Protein AF-A0A7J6EFS4-F1 (afdb_monomer)

Nearest PDB structures (foldseek):
  4h8k-assembly1_B  TM=8.419E-01  e=3.477E-04  uncultured organism
  4e19-assembly2_B  TM=9.244E-01  e=1.708E-03  Halobacterium salinarum NRC-1
  3u3g-assembly3_C  TM=8.129E-01  e=5.572E-04  uncultured organism
  5ux0-assembly2_D  TM=4.340E-01  e=2.154E-02  Marinitoga piezophila
  7t34-assembly1_A  TM=4.343E-01  e=5.216E-02  Arabidopsis thaliana

Secondary structure (DSSP, 8-state):
------------TT-HHHHHHTTS---S-S------PPPTTS---HHHHHHHHHTS-S--SSS-TTSPPPHHIIIIISHHHHHHHHHTT-TT-S-TT--SHHHHHHHHHHHS-HHHHHHHHHHHHHHHHHHHHHHHH-----HHHHHHHHHHHHHHHHS------------------PPPTT-EEEEEEEEEPTTSSEEEEEEEEE-TT--EEEEEEEEEET---HHHHHHHHHHHHHHHHHHTT--SEEEEE--

InterPro domains:
  IPR002156 Ribonuclease H domain [PF13456] (196-251)
  IPR052929 RNase H-like EbsB-related [PTHR47074] (123-254)

Foldseek 3Di:
DDDDDPPPDPPDPPDPVNVVVVPPPPPPPDDDDDDQDADPVRDRDPVSVLVRLLVPDPLCPQPPNPDDDDLCCQQDVGPVNQVLCVLLVHHPQDDPPDDDPVVSLVVCVVVDDPLVSQLVVQVSVLSNVQSCCCSPVVDDDDSVVSSVVSNVVSCVVSPPPPPVCPDCPPPPPPDDAADDALEKEKEKDKADDPPAQWIKIKIFIAHSVRDTDDIDIDTDGNDPDRVVRRVVNVVVRVVVCVVVVNDHYDYDYPD

Radius of gyration: 25.84 Å; Cα contacts (8 Å, |Δi|>4): 256; chains: 1; bounding box: 63×46×67 Å

pLDDT: mean 74.31, std 19.01, range [24.2, 96.44]

Structure (mmCIF, N/CA/C/O backbone):
data_AF-A0A7J6EFS4-F1
#
_entry.id   AF-A0A7J6EFS4-F1
#
loop_
_atom_site.group_PDB
_atom_site.id
_atom_site.type_symbol
_atom_site.label_atom_id
_atom_site.label_alt_id
_atom_site.label_comp_id
_atom_site.label_asym_id
_atom_site.label_entity_id
_atom_site.label_seq_id
_atom_site.pdbx_PDB_ins_code
_atom_site.Cartn_x
_atom_site.Cartn_y
_atom_site.Cartn_z
_atom_site.occupancy
_atom_site.B_iso_or_equiv
_atom_site.auth_seq_id
_atom_site.auth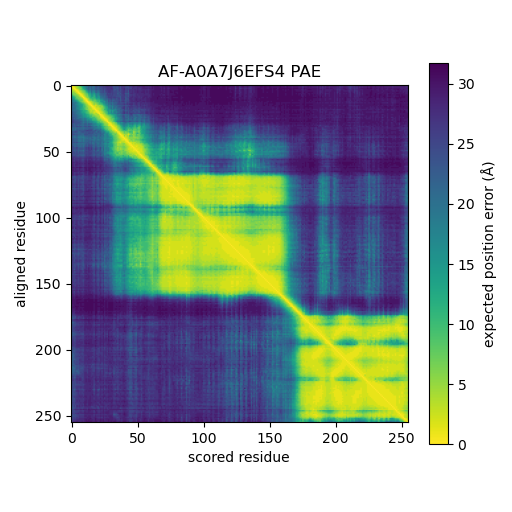_comp_id
_atom_site.auth_asym_id
_atom_site.auth_atom_id
_atom_site.pdbx_PDB_model_num
ATOM 1 N N . MET A 1 1 ? -20.479 -23.372 13.129 1.00 32.59 1 MET A N 1
ATOM 2 C CA . MET A 1 1 ? -21.124 -22.987 11.856 1.00 32.59 1 MET A CA 1
ATOM 3 C C . MET A 1 1 ? -20.354 -23.680 10.739 1.00 32.59 1 MET A C 1
ATOM 5 O O . MET A 1 1 ? -19.193 -23.359 10.529 1.00 32.59 1 MET A O 1
ATOM 9 N N . LYS A 1 2 ? -20.922 -24.749 10.167 1.00 24.20 2 LYS A N 1
ATOM 10 C CA . LYS A 1 2 ? -20.270 -25.590 9.150 1.00 24.20 2 LYS A CA 1
ATOM 11 C C . LYS A 1 2 ? -20.224 -24.832 7.823 1.00 24.20 2 LYS A C 1
ATOM 13 O O . LYS A 1 2 ? -21.261 -24.385 7.345 1.00 24.20 2 LYS A O 1
ATOM 18 N N . ILE A 1 3 ? -19.034 -24.723 7.245 1.00 29.20 3 ILE A N 1
ATOM 19 C CA . ILE A 1 3 ? -18.839 -24.309 5.858 1.00 29.20 3 ILE A CA 1
ATOM 20 C C . ILE A 1 3 ? -19.223 -25.519 5.003 1.00 29.20 3 ILE A C 1
ATOM 22 O O . ILE A 1 3 ? -18.514 -26.523 4.997 1.00 29.20 3 ILE A O 1
ATOM 26 N N . LEU A 1 4 ? -20.375 -25.452 4.340 1.00 28.09 4 LEU A N 1
ATOM 27 C CA . LEU A 1 4 ? -20.716 -26.369 3.258 1.00 28.09 4 LEU A CA 1
ATOM 28 C C . LEU A 1 4 ? -20.270 -25.713 1.955 1.00 28.09 4 LEU A C 1
ATOM 30 O O . LEU A 1 4 ? -20.756 -24.644 1.588 1.00 28.09 4 LEU A O 1
ATOM 34 N N . GLY A 1 5 ? -19.297 -26.342 1.298 1.00 29.42 5 GLY A N 1
ATOM 35 C CA . GLY A 1 5 ? -18.875 -25.980 -0.044 1.00 29.42 5 GLY A CA 1
ATOM 36 C C . GLY A 1 5 ? -20.010 -26.217 -1.032 1.00 29.42 5 GLY A C 1
ATOM 37 O O . GLY A 1 5 ? -20.548 -27.317 -1.117 1.00 29.42 5 GLY A O 1
ATOM 38 N N . SER A 1 6 ? -20.353 -25.193 -1.804 1.00 30.58 6 SER A N 1
ATOM 39 C CA . SER A 1 6 ? -21.222 -25.328 -2.966 1.00 30.58 6 SER A CA 1
ATOM 40 C C . SER A 1 6 ? -20.394 -25.810 -4.161 1.00 30.58 6 SER A C 1
ATOM 42 O O . SER A 1 6 ? -20.047 -25.036 -5.053 1.00 30.58 6 SER A O 1
ATOM 44 N N . GLN A 1 7 ? -20.053 -27.099 -4.159 1.00 37.47 7 GLN A N 1
ATOM 45 C CA . GLN A 1 7 ? -19.947 -27.863 -5.400 1.00 37.47 7 GLN A CA 1
ATOM 46 C C . GLN A 1 7 ? -21.367 -28.298 -5.777 1.00 37.47 7 GLN A C 1
ATOM 48 O O . GLN A 1 7 ? -21.786 -29.406 -5.468 1.00 37.47 7 GLN A O 1
ATOM 53 N N . GLU A 1 8 ? -22.122 -27.425 -6.439 1.00 33.38 8 GLU A N 1
ATOM 54 C CA . GLU A 1 8 ? -23.225 -27.880 -7.287 1.00 33.38 8 GLU A CA 1
ATOM 55 C C . GLU A 1 8 ? -22.727 -27.819 -8.728 1.00 33.38 8 GLU A C 1
ATOM 57 O O . GLU A 1 8 ? -22.827 -26.812 -9.428 1.00 33.38 8 GLU A O 1
ATOM 62 N N . ALA A 1 9 ? -22.097 -28.917 -9.146 1.00 34.88 9 ALA A N 1
ATOM 63 C CA . ALA A 1 9 ? -21.924 -29.223 -10.551 1.00 34.88 9 ALA A CA 1
ATOM 64 C C . ALA A 1 9 ? -23.323 -29.436 -11.145 1.00 34.88 9 ALA A C 1
ATOM 66 O O . ALA A 1 9 ? -24.032 -30.365 -10.759 1.00 34.88 9 ALA A O 1
ATOM 67 N N . PHE A 1 10 ? -23.728 -28.560 -12.065 1.00 37.84 10 PHE A N 1
ATOM 68 C CA . PHE A 1 10 ? -24.953 -28.709 -12.845 1.00 37.84 10 PHE A CA 1
ATOM 69 C C . PHE A 1 10 ? -24.844 -29.956 -13.732 1.00 37.84 10 PHE A C 1
ATOM 71 O O . PHE A 1 10 ? -24.372 -29.900 -14.868 1.00 37.84 10 PHE A O 1
ATOM 78 N N . HIS A 1 11 ? -25.264 -31.100 -13.202 1.00 41.53 11 HIS A N 1
ATOM 79 C CA . HIS A 1 11 ? -25.430 -32.331 -13.957 1.00 41.53 11 HIS A CA 1
ATOM 80 C C . HIS A 1 11 ? -26.888 -32.462 -14.413 1.00 41.53 11 HIS A C 1
ATOM 82 O O . HIS A 1 11 ? -27.784 -32.674 -13.604 1.00 41.53 11 HIS A O 1
ATOM 88 N N . SER A 1 12 ? -27.072 -32.394 -15.735 1.00 42.12 12 SER A N 1
ATOM 89 C CA . SER A 1 12 ? -28.217 -32.857 -16.537 1.00 42.12 12 SER A CA 1
ATOM 90 C C . SER A 1 12 ? -29.024 -31.750 -17.251 1.00 42.12 12 SER A C 1
ATOM 92 O O . SER A 1 12 ? -29.648 -30.913 -16.598 1.00 42.12 12 SER A O 1
ATOM 94 N N . PRO A 1 13 ? -29.131 -31.794 -18.600 1.00 46.84 13 PRO A N 1
ATOM 95 C CA . PRO A 1 13 ? -29.986 -30.910 -19.411 1.00 46.84 13 PRO A CA 1
ATOM 96 C C . PRO A 1 13 ? -31.501 -31.035 -19.150 1.00 46.84 13 PRO A C 1
ATOM 98 O O . PRO A 1 13 ? -32.300 -30.344 -19.785 1.00 46.84 13 PRO A O 1
ATOM 101 N N . SER A 1 14 ? -31.922 -31.943 -18.267 1.00 50.16 14 SER A N 1
ATOM 102 C CA . SER A 1 14 ? -33.329 -32.198 -17.944 1.00 50.16 14 SER A CA 1
ATOM 103 C C . SER A 1 14 ? -33.855 -31.389 -16.756 1.00 50.16 14 SER A C 1
ATOM 105 O O . SER A 1 14 ? -35.041 -31.495 -16.446 1.00 50.16 14 SER A O 1
ATOM 107 N N . ASP A 1 15 ? -33.009 -30.597 -16.090 1.00 47.25 15 ASP A N 1
ATOM 108 C CA . ASP A 1 15 ? -33.412 -29.840 -14.907 1.00 47.25 15 ASP A CA 1
ATOM 109 C C . ASP A 1 15 ? -34.403 -28.719 -15.275 1.00 47.25 15 ASP A C 1
ATOM 111 O O . ASP A 1 15 ? -34.177 -27.899 -16.173 1.00 47.25 15 ASP A O 1
ATOM 115 N N . VAL A 1 16 ? -35.541 -28.686 -14.582 1.00 53.38 16 VAL A N 1
ATOM 116 C CA . VAL A 1 16 ? -36.664 -27.776 -14.859 1.00 53.38 16 VAL A CA 1
ATOM 117 C C . VAL A 1 16 ? -36.224 -26.312 -14.728 1.00 53.38 16 VAL A C 1
ATOM 119 O O . VAL A 1 16 ? -36.698 -25.464 -15.489 1.00 53.38 16 VAL A O 1
ATOM 122 N N . ARG A 1 17 ? -35.237 -26.029 -13.861 1.00 49.12 17 ARG A N 1
ATOM 123 C CA . ARG A 1 17 ? -34.618 -24.696 -13.723 1.00 49.12 17 ARG A CA 1
ATOM 124 C C . ARG A 1 17 ? -33.846 -24.261 -14.976 1.00 49.12 17 ARG A C 1
ATOM 126 O O . ARG A 1 17 ? -33.849 -23.075 -15.318 1.00 49.12 17 ARG A O 1
ATOM 133 N N . PHE A 1 18 ? -33.237 -25.205 -15.695 1.00 47.66 18 PHE A N 1
ATOM 134 C CA . PHE A 1 18 ? -32.476 -24.943 -16.921 1.00 47.66 18 PHE A CA 1
ATOM 135 C C . PHE A 1 18 ? -33.404 -24.562 -18.086 1.00 47.66 18 PHE A C 1
ATOM 137 O O . PHE A 1 18 ? -33.134 -23.623 -18.836 1.00 47.66 18 PHE A O 1
ATOM 144 N N . LYS A 1 19 ? -34.571 -25.216 -18.187 1.00 44.41 19 LYS A N 1
ATOM 145 C CA . LYS A 1 19 ? -35.602 -24.869 -19.184 1.00 44.41 19 LYS A CA 1
ATOM 146 C C . LYS A 1 19 ? -36.245 -23.501 -18.936 1.00 44.41 19 LYS A C 1
ATOM 148 O O . LYS A 1 19 ? -36.625 -22.842 -19.902 1.00 44.41 19 LYS A O 1
ATOM 153 N N . SER A 1 20 ? -36.351 -23.051 -17.682 1.00 52.09 20 SER A N 1
ATOM 154 C CA . SER A 1 20 ? -36.811 -21.688 -17.370 1.00 52.09 20 SER A CA 1
ATOM 155 C C . SER A 1 20 ? -35.785 -20.606 -17.727 1.00 52.09 20 SER A C 1
ATOM 157 O O . SER A 1 20 ? -36.189 -19.534 -18.171 1.00 52.09 20 SER A O 1
ATOM 159 N N . LEU A 1 21 ? -34.480 -20.891 -17.626 1.00 47.00 21 LEU A N 1
ATOM 160 C CA . LEU A 1 21 ? -33.413 -19.969 -18.048 1.00 47.00 21 LEU A CA 1
ATOM 161 C C . LEU A 1 21 ? -33.393 -19.757 -19.571 1.00 47.00 21 LEU A C 1
ATOM 163 O O . LEU A 1 21 ? -33.246 -18.628 -20.031 1.00 47.00 21 LEU A O 1
ATOM 167 N N . LEU A 1 22 ? -33.637 -20.811 -20.357 1.00 51.66 22 LEU A N 1
ATOM 168 C CA . LEU A 1 22 ? -33.684 -20.743 -21.828 1.00 51.66 22 LEU A CA 1
ATOM 169 C C . LEU A 1 22 ? -34.867 -19.932 -22.393 1.00 51.66 22 LEU A C 1
ATOM 171 O O . LEU A 1 22 ? -34.897 -19.642 -23.587 1.00 51.66 22 LEU A O 1
ATOM 175 N N . ARG A 1 23 ? -35.852 -19.561 -21.563 1.00 46.19 23 ARG A N 1
ATOM 176 C CA . ARG A 1 23 ? -36.992 -18.723 -21.981 1.00 46.19 23 ARG A CA 1
ATOM 177 C C . ARG A 1 23 ? -36.725 -17.225 -21.869 1.00 46.19 23 ARG A C 1
ATOM 179 O O . ARG A 1 23 ? -37.542 -16.432 -22.336 1.00 46.19 23 ARG A O 1
ATOM 186 N N . ILE A 1 24 ? -35.591 -16.826 -21.299 1.00 48.50 24 ILE A N 1
ATOM 187 C CA . ILE A 1 24 ? -35.126 -15.445 -21.378 1.00 48.50 24 ILE A CA 1
ATOM 188 C C . ILE A 1 24 ? -34.564 -15.268 -22.787 1.00 48.50 24 ILE A C 1
ATOM 190 O O . ILE A 1 24 ? -33.453 -15.708 -23.059 1.00 48.50 24 ILE A O 1
ATOM 194 N N . LYS A 1 25 ? -35.322 -14.648 -23.701 1.00 51.97 25 LYS A N 1
ATOM 195 C CA . LYS A 1 25 ? -34.748 -14.161 -24.963 1.00 51.97 25 LYS A CA 1
ATOM 196 C C . LYS A 1 25 ? -33.713 -13.093 -24.596 1.00 51.97 25 LYS A C 1
ATOM 198 O O . LYS A 1 25 ? -34.124 -12.018 -24.149 1.00 51.97 25 LYS A O 1
ATOM 203 N N . PRO A 1 26 ? -32.400 -13.342 -24.745 1.00 51.72 26 PRO A N 1
ATOM 204 C CA . PRO A 1 26 ? -31.427 -12.287 -24.552 1.00 51.72 26 PRO A CA 1
ATOM 205 C C . PRO A 1 26 ? -31.716 -11.234 -25.619 1.00 51.72 26 PRO A C 1
ATOM 207 O O . PRO A 1 26 ? -31.917 -11.562 -26.789 1.00 51.72 26 PRO A O 1
ATOM 210 N N . SER A 1 27 ? -31.776 -9.967 -25.225 1.00 53.41 27 SER A N 1
ATOM 211 C CA . SER A 1 27 ? -31.792 -8.867 -26.185 1.00 53.41 27 SER A CA 1
ATOM 212 C C . SER A 1 27 ? -30.504 -8.962 -27.018 1.00 53.41 27 SER A C 1
ATOM 214 O O . SER A 1 27 ? -29.447 -8.541 -26.553 1.00 53.41 27 SER A O 1
ATOM 216 N N . MET A 1 28 ? -30.588 -9.500 -28.239 1.00 51.12 28 MET A N 1
ATOM 217 C CA . MET A 1 28 ? -29.458 -9.657 -29.173 1.00 51.12 28 MET A CA 1
ATOM 218 C C . MET A 1 28 ? -28.933 -8.326 -29.741 1.00 51.12 28 MET A C 1
ATOM 220 O O . MET A 1 28 ? -28.051 -8.318 -30.586 1.00 51.12 28 MET A O 1
ATOM 224 N N . ASN A 1 29 ? -29.431 -7.186 -29.255 1.00 53.88 29 ASN A N 1
ATOM 225 C CA . ASN A 1 29 ? -28.987 -5.856 -29.671 1.00 53.88 29 ASN A CA 1
ATOM 226 C C . ASN A 1 29 ? -27.794 -5.315 -28.864 1.00 53.88 29 ASN A C 1
ATOM 228 O O . ASN A 1 29 ? -27.586 -4.104 -28.799 1.00 53.88 29 ASN A O 1
ATOM 232 N N . ARG A 1 30 ? -27.016 -6.185 -28.215 1.00 51.25 30 ARG A N 1
ATOM 233 C CA . ARG A 1 30 ? -25.758 -5.794 -27.571 1.00 51.25 30 ARG A CA 1
ATOM 234 C C . ARG A 1 30 ? -24.614 -6.504 -28.268 1.00 51.25 30 ARG A C 1
ATOM 236 O O . ARG A 1 30 ? -24.676 -7.711 -28.458 1.00 51.25 30 ARG A O 1
ATOM 243 N N . SER A 1 31 ? -23.594 -5.743 -28.643 1.00 49.81 31 SER A N 1
ATOM 244 C CA . SER A 1 31 ? -22.338 -6.299 -29.121 1.00 49.81 31 SER A CA 1
ATOM 245 C C . SER A 1 31 ? -21.750 -7.220 -28.055 1.00 49.81 31 SER A C 1
ATOM 247 O O . SER A 1 31 ? -21.674 -6.855 -26.876 1.00 49.81 31 SER A O 1
ATOM 249 N N . ASP A 1 32 ? -21.333 -8.412 -28.474 1.00 48.66 32 ASP A N 1
ATOM 250 C CA . ASP A 1 32 ? -20.565 -9.306 -27.621 1.00 48.66 32 ASP A CA 1
ATOM 251 C C . ASP A 1 32 ? -19.293 -8.578 -27.178 1.00 48.66 32 ASP A C 1
ATOM 253 O O . ASP A 1 32 ? -18.546 -8.027 -27.989 1.00 48.66 32 ASP A O 1
ATOM 257 N N . TRP A 1 33 ? -19.058 -8.542 -25.870 1.00 48.50 33 TRP A N 1
ATOM 258 C CA . TRP A 1 33 ? -17.842 -7.986 -25.299 1.00 48.50 33 TRP A CA 1
ATOM 259 C C . TRP A 1 33 ? -17.032 -9.126 -24.705 1.00 48.50 33 TRP A C 1
ATOM 261 O O . TRP A 1 33 ? -17.549 -9.987 -23.991 1.00 48.50 33 TRP A O 1
ATOM 271 N N . ILE A 1 34 ? -15.742 -9.151 -25.028 1.00 50.97 34 ILE A N 1
ATOM 272 C CA . ILE A 1 34 ? -14.847 -10.186 -24.530 1.00 50.97 34 ILE A CA 1
ATOM 273 C C . ILE A 1 34 ? -14.612 -9.912 -23.046 1.00 50.97 34 ILE A C 1
ATOM 275 O O . ILE A 1 34 ? -13.940 -8.951 -22.670 1.00 50.97 34 ILE A O 1
ATOM 279 N N . THR A 1 35 ? -15.172 -10.764 -22.200 1.00 56.34 35 THR A N 1
ATOM 280 C CA . THR A 1 35 ? -14.842 -10.832 -20.778 1.00 56.34 35 THR A CA 1
ATOM 281 C C . THR A 1 35 ? -13.726 -11.858 -20.583 1.00 56.34 35 THR A C 1
ATOM 283 O O . THR A 1 35 ? -13.650 -12.843 -21.314 1.00 56.34 35 THR A O 1
ATOM 286 N N . TRP A 1 36 ? -12.812 -11.524 -19.666 1.00 52.25 36 TRP A N 1
ATOM 287 C CA . TRP A 1 36 ? -11.582 -12.217 -19.267 1.00 52.25 36 TRP A CA 1
ATOM 288 C C . TRP A 1 36 ? -11.432 -13.637 -19.850 1.00 52.25 36 TRP A C 1
ATOM 290 O O . TRP A 1 36 ? -12.162 -14.541 -19.473 1.00 52.25 36 TRP A O 1
ATOM 300 N N . SER A 1 37 ? -10.504 -13.860 -20.785 1.00 54.97 37 SER A N 1
ATOM 301 C CA . SER A 1 37 ? -10.293 -15.194 -21.368 1.00 54.97 37 SER A CA 1
ATOM 302 C C . SER A 1 37 ? -9.338 -16.026 -20.512 1.00 54.97 37 SER A C 1
ATOM 304 O O . SER A 1 37 ? -8.273 -15.535 -20.132 1.00 54.97 37 SER A O 1
ATOM 306 N N . LEU A 1 38 ? -9.683 -17.291 -20.264 1.00 51.38 38 LEU A N 1
ATOM 307 C CA . LEU A 1 38 ? -8.852 -18.247 -19.529 1.00 51.38 38 LEU A CA 1
ATOM 308 C C . LEU A 1 38 ? -7.470 -18.418 -20.184 1.00 51.38 38 LEU A C 1
ATOM 310 O O . LEU A 1 38 ? -7.326 -18.397 -21.407 1.00 51.38 38 LEU A O 1
ATOM 314 N N . SER A 1 39 ? -6.442 -18.638 -19.362 1.00 57.53 39 SER A N 1
ATOM 315 C CA . SER A 1 39 ? -5.157 -19.164 -19.848 1.00 57.53 39 SER A CA 1
ATOM 316 C C . SER A 1 39 ? -5.381 -20.543 -20.506 1.00 57.53 39 SER A C 1
ATOM 318 O O . SER A 1 39 ? -6.361 -21.200 -20.154 1.00 57.53 39 SER A O 1
ATOM 320 N N . PRO A 1 40 ? -4.472 -21.062 -21.360 1.00 56.72 40 PRO A N 1
ATOM 321 C CA . PRO A 1 40 ? -4.593 -22.418 -21.927 1.00 56.72 40 PRO A CA 1
ATOM 322 C C . PRO A 1 40 ? -4.821 -23.524 -20.879 1.00 56.72 40 PRO A C 1
ATOM 324 O O . PRO A 1 40 ? -5.401 -24.559 -21.175 1.00 56.72 40 PRO A O 1
ATOM 327 N N . ASN A 1 41 ? -4.420 -23.263 -19.633 1.00 60.88 41 ASN A N 1
ATOM 328 C CA . ASN A 1 41 ? -4.561 -24.160 -18.489 1.00 60.88 41 ASN A CA 1
ATOM 329 C C . ASN A 1 41 ? -5.900 -23.991 -17.739 1.00 60.88 41 ASN A C 1
ATOM 331 O O . ASN A 1 41 ? -6.041 -24.501 -16.634 1.00 60.88 41 ASN A O 1
ATOM 335 N N . GLY A 1 42 ? -6.849 -23.209 -18.261 1.00 61.19 42 GLY A N 1
ATOM 336 C CA . GLY A 1 42 ? -8.145 -22.981 -17.613 1.00 61.19 42 GLY A CA 1
ATOM 337 C C . GLY A 1 42 ? -8.090 -22.083 -16.370 1.00 61.19 42 GLY A C 1
ATOM 338 O O . GLY A 1 42 ? -9.010 -22.108 -15.561 1.00 61.19 42 GLY A O 1
ATOM 339 N N . ILE A 1 43 ? -7.024 -21.294 -16.189 1.00 59.31 43 ILE A N 1
ATOM 340 C CA . ILE A 1 43 ? -6.850 -20.431 -15.010 1.00 59.31 43 ILE A CA 1
ATOM 341 C C . ILE A 1 43 ? -6.961 -18.966 -15.410 1.00 59.31 43 ILE A C 1
ATOM 343 O O . ILE A 1 43 ? -6.305 -18.507 -16.353 1.00 59.31 43 ILE A O 1
ATOM 347 N N . TYR A 1 44 ? -7.740 -18.220 -14.639 1.00 53.44 44 TYR A N 1
ATOM 348 C CA . TYR A 1 44 ? -7.725 -16.771 -14.665 1.00 53.44 44 TYR A CA 1
ATOM 349 C C . TYR A 1 44 ? -6.491 -16.252 -13.930 1.00 53.44 44 TYR A C 1
ATOM 351 O O . TYR A 1 44 ? -6.347 -16.404 -12.719 1.00 53.44 44 TYR A O 1
ATOM 359 N N . SER A 1 45 ? -5.567 -15.665 -14.679 1.00 60.78 45 SER A N 1
ATOM 360 C CA . SER A 1 45 ? -4.325 -15.108 -14.146 1.00 60.78 45 SER A CA 1
ATOM 361 C C . SER A 1 45 ? -4.209 -13.625 -14.475 1.00 60.78 45 SER A C 1
ATOM 363 O O . SER A 1 45 ? -4.770 -13.147 -15.468 1.00 60.78 45 SER A O 1
ATOM 365 N N . VAL A 1 46 ? -3.415 -12.898 -13.687 1.00 62.19 46 VAL A N 1
ATOM 366 C CA . VAL A 1 46 ? -3.030 -11.515 -14.009 1.00 62.19 46 VAL A CA 1
ATOM 367 C C . VAL A 1 46 ? -2.493 -11.448 -15.445 1.00 62.19 46 VAL A C 1
ATOM 369 O O . VAL A 1 46 ? -2.949 -10.624 -16.227 1.00 62.19 46 VAL A O 1
ATOM 372 N N . ALA A 1 47 ? -1.660 -12.408 -15.858 1.00 59.88 47 ALA A N 1
ATOM 373 C CA . ALA A 1 47 ? -1.148 -12.505 -17.226 1.00 59.88 47 ALA A CA 1
ATOM 374 C C . ALA A 1 47 ? -2.253 -12.633 -18.299 1.00 59.88 47 ALA A C 1
ATOM 376 O O . ALA A 1 47 ? -2.175 -11.989 -19.344 1.00 59.88 47 ALA A O 1
ATOM 377 N N . SER A 1 48 ? -3.301 -13.425 -18.050 1.00 59.81 48 SER A N 1
ATOM 378 C CA . SER A 1 48 ? -4.439 -13.556 -18.978 1.00 59.81 48 SER A CA 1
ATOM 379 C C . SER A 1 48 ? -5.297 -12.284 -19.070 1.00 59.81 48 SER A C 1
ATOM 381 O O . SER A 1 48 ? -5.807 -11.972 -20.144 1.00 59.81 48 SER A O 1
ATOM 383 N N . ASN A 1 49 ? -5.392 -11.502 -17.983 1.00 61.22 49 ASN A N 1
ATOM 384 C CA . ASN A 1 49 ? -6.068 -10.196 -17.990 1.00 61.22 49 ASN A CA 1
ATOM 385 C C . ASN A 1 49 ? -5.290 -9.184 -18.841 1.00 61.22 49 ASN A C 1
ATOM 387 O O . ASN A 1 49 ? -5.851 -8.499 -19.695 1.00 61.22 49 ASN A O 1
ATOM 391 N N . TYR A 1 50 ? -3.968 -9.159 -18.653 1.00 63.19 50 TYR A N 1
ATOM 392 C CA . TYR A 1 50 ? -3.062 -8.325 -19.437 1.00 63.19 50 TYR A CA 1
ATOM 393 C C . TYR A 1 50 ? -3.205 -8.624 -20.932 1.00 63.19 50 TYR A C 1
ATOM 395 O O . TYR A 1 50 ? -3.510 -7.721 -21.708 1.00 63.19 50 TYR A O 1
ATOM 403 N N . LYS A 1 51 ? -3.089 -9.895 -21.338 1.00 62.25 51 LYS A N 1
ATOM 404 C CA . LYS A 1 51 ? -3.212 -10.296 -22.751 1.00 62.25 51 LYS A CA 1
ATOM 405 C C . LYS A 1 51 ? -4.518 -9.842 -23.406 1.00 62.25 51 LYS A C 1
ATOM 407 O O . LYS A 1 51 ? -4.502 -9.445 -24.568 1.00 62.25 51 LYS A O 1
ATOM 412 N N . LEU A 1 52 ? -5.634 -9.879 -22.676 1.00 59.75 52 LEU A N 1
ATOM 413 C CA . LEU A 1 52 ? -6.927 -9.439 -23.196 1.00 59.75 52 LEU A CA 1
ATOM 414 C C . LEU A 1 52 ? -6.963 -7.926 -23.464 1.00 59.75 52 LEU A C 1
ATOM 416 O O . LEU A 1 52 ? -7.453 -7.495 -24.505 1.00 59.75 52 LEU A O 1
ATOM 420 N N . ARG A 1 53 ? -6.441 -7.114 -22.538 1.00 59.69 53 ARG A N 1
ATOM 421 C CA . ARG A 1 53 ? -6.524 -5.650 -22.635 1.00 59.69 53 ARG A CA 1
ATOM 422 C C . ARG A 1 53 ? -5.528 -5.078 -23.646 1.00 59.69 53 ARG A C 1
ATOM 424 O O . ARG A 1 53 ? -5.908 -4.216 -24.429 1.00 59.69 53 ARG A O 1
ATOM 431 N N . PHE A 1 54 ? -4.309 -5.619 -23.716 1.00 59.97 54 PHE A N 1
ATOM 432 C CA . PHE A 1 54 ? -3.305 -5.187 -24.702 1.00 59.97 54 PHE A CA 1
ATOM 433 C C . PHE A 1 54 ? -3.637 -5.593 -26.147 1.00 59.97 54 PHE A C 1
ATOM 435 O O . PHE A 1 54 ? -3.104 -4.990 -27.073 1.00 59.97 54 PHE A O 1
ATOM 442 N N . ARG A 1 55 ? -4.559 -6.546 -26.361 1.00 54.19 55 ARG A N 1
ATOM 443 C CA . ARG A 1 55 ? -5.141 -6.822 -27.687 1.00 54.19 55 ARG A CA 1
ATOM 444 C C . ARG A 1 55 ? -6.142 -5.759 -28.160 1.00 54.19 55 ARG A C 1
ATOM 446 O O . ARG A 1 55 ? -6.421 -5.719 -29.350 1.00 54.19 55 ARG A O 1
ATOM 453 N N . ASN A 1 56 ? -6.672 -4.922 -27.261 1.00 48.28 56 ASN A N 1
ATOM 454 C CA . ASN A 1 56 ? -7.848 -4.078 -27.515 1.00 48.28 56 ASN A CA 1
ATOM 455 C C . ASN A 1 56 ? -7.649 -2.575 -27.240 1.00 48.28 56 ASN A C 1
ATOM 457 O O . ASN A 1 56 ? -8.634 -1.843 -27.180 1.00 48.28 56 ASN A O 1
ATOM 461 N N . SER A 1 57 ? -6.422 -2.071 -27.058 1.00 48.69 57 SER A N 1
ATOM 462 C CA . SER A 1 57 ? -6.245 -0.658 -26.697 1.00 48.69 57 SER A CA 1
ATOM 463 C C . SER A 1 57 ? -5.068 0.056 -27.358 1.00 48.69 57 SER A C 1
ATOM 465 O O . SER A 1 57 ? -3.920 -0.340 -27.173 1.00 48.69 57 SER A O 1
ATOM 467 N N . ASP A 1 58 ? -5.368 1.229 -27.930 1.00 48.06 58 ASP A N 1
ATOM 468 C CA . ASP A 1 58 ? -4.464 2.367 -28.184 1.00 48.06 58 ASP A CA 1
ATOM 469 C C . ASP A 1 58 ? -3.831 2.959 -26.893 1.00 48.06 58 ASP A C 1
ATOM 471 O O . ASP A 1 58 ? -3.125 3.963 -26.941 1.00 48.06 58 ASP A O 1
ATOM 475 N N . ILE A 1 59 ? -4.049 2.349 -25.719 1.00 50.47 59 ILE A N 1
ATOM 476 C CA . ILE A 1 59 ? -3.582 2.804 -24.390 1.00 50.47 59 ILE A CA 1
ATOM 477 C C . ILE A 1 59 ? -2.177 2.245 -24.114 1.00 50.47 59 ILE A C 1
ATOM 479 O O . ILE A 1 59 ? -1.856 1.660 -23.080 1.00 50.47 59 ILE A O 1
ATOM 483 N N . ALA A 1 60 ? -1.328 2.396 -25.113 1.00 50.66 60 ALA A N 1
ATOM 484 C CA . ALA A 1 60 ? 0.048 1.967 -25.123 1.00 50.66 60 ALA A CA 1
ATOM 485 C C . ALA A 1 60 ? 0.929 3.204 -24.954 1.00 50.66 60 ALA A C 1
ATOM 487 O O . ALA A 1 60 ? 1.464 3.729 -25.921 1.00 50.66 60 ALA A O 1
ATOM 488 N N . GLU A 1 61 ? 1.098 3.699 -23.728 1.00 51.88 61 GLU A N 1
ATOM 489 C CA . GLU A 1 61 ? 1.975 4.860 -23.496 1.00 51.88 61 GLU A CA 1
ATOM 490 C C . GLU A 1 61 ? 3.453 4.599 -23.857 1.00 51.88 61 GLU A C 1
ATOM 492 O O . GLU A 1 61 ? 4.242 5.538 -23.933 1.00 51.88 61 GLU A O 1
ATOM 497 N N . CYS A 1 62 ? 3.836 3.334 -24.062 1.00 53.47 62 CYS A N 1
ATOM 498 C CA . CYS A 1 62 ? 5.160 2.914 -24.535 1.00 53.47 62 CYS A CA 1
ATOM 499 C C . CYS A 1 62 ? 5.160 1.640 -25.389 1.00 53.47 62 CYS A C 1
ATOM 501 O O . CYS A 1 62 ? 6.216 1.277 -25.909 1.00 53.47 62 CYS A O 1
ATOM 503 N N . SER A 1 63 ? 4.025 0.954 -25.569 1.00 50.81 63 SER A N 1
ATOM 504 C CA . SER A 1 63 ? 3.976 -0.153 -26.519 1.00 50.81 63 SER A CA 1
ATOM 505 C C . SER A 1 63 ? 4.111 0.452 -27.909 1.00 50.81 63 SER A C 1
ATOM 507 O O . SER A 1 63 ? 3.231 1.175 -28.375 1.00 50.81 63 SER A O 1
ATOM 509 N N . ASN A 1 64 ? 5.208 0.147 -28.601 1.00 47.47 64 ASN A N 1
ATOM 510 C CA . ASN A 1 64 ? 5.172 0.189 -30.056 1.00 47.47 64 ASN A CA 1
ATOM 511 C C . ASN A 1 64 ? 3.880 -0.523 -30.462 1.00 47.47 64 ASN A C 1
ATOM 513 O O . ASN A 1 64 ? 3.698 -1.674 -30.062 1.00 47.47 64 ASN A O 1
ATOM 517 N N . LYS A 1 65 ? 3.003 0.147 -31.220 1.00 49.28 65 LYS A N 1
ATOM 518 C CA . LYS A 1 65 ? 1.671 -0.333 -31.654 1.00 49.28 65 LYS A CA 1
ATOM 519 C C . LYS A 1 65 ? 1.649 -1.747 -32.275 1.00 49.28 65 LYS A C 1
ATOM 521 O O . LYS A 1 65 ? 0.587 -2.263 -32.586 1.00 49.28 65 LYS A O 1
ATOM 526 N N . TYR A 1 66 ? 2.815 -2.368 -32.447 1.00 45.06 66 TYR A N 1
ATOM 527 C CA . TYR A 1 66 ? 3.084 -3.568 -33.218 1.00 45.06 66 TYR A CA 1
ATOM 528 C C . TYR A 1 66 ? 3.809 -4.692 -32.443 1.00 45.06 66 TYR A C 1
ATOM 530 O O . TYR A 1 66 ? 4.141 -5.702 -33.060 1.00 45.06 66 TYR A O 1
ATOM 538 N N . LYS A 1 67 ? 4.083 -4.571 -31.128 1.00 53.88 67 LYS A N 1
ATOM 539 C CA . LYS A 1 67 ? 4.647 -5.684 -30.324 1.00 53.88 67 LYS A CA 1
ATOM 540 C C . LYS A 1 67 ? 3.907 -5.887 -29.003 1.00 53.88 67 LYS A C 1
ATOM 542 O O . LYS A 1 67 ? 3.649 -4.926 -28.284 1.00 53.88 67 LYS A O 1
ATOM 547 N N . GLU A 1 68 ? 3.610 -7.151 -28.689 1.00 63.06 68 GLU A N 1
ATOM 548 C CA . GLU A 1 68 ? 3.117 -7.555 -27.370 1.00 63.06 68 GLU A CA 1
ATOM 549 C C . GLU A 1 68 ? 4.133 -7.136 -26.301 1.00 63.06 68 GLU A C 1
ATOM 551 O O . GLU A 1 68 ? 5.332 -7.390 -26.428 1.00 63.06 68 GLU A O 1
ATOM 556 N N . GLU A 1 69 ? 3.659 -6.455 -25.262 1.00 73.69 69 GLU A N 1
ATOM 557 C CA . GLU A 1 69 ? 4.490 -6.090 -24.124 1.00 73.69 69 GLU A CA 1
ATOM 558 C C . GLU A 1 69 ? 4.753 -7.321 -23.248 1.00 73.69 69 GLU A C 1
ATOM 560 O O . GLU A 1 69 ? 3.818 -7.990 -22.803 1.00 73.69 69 GLU A O 1
ATOM 565 N N . ASP A 1 70 ? 6.025 -7.591 -22.963 1.00 79.81 70 ASP A N 1
ATOM 566 C CA . ASP A 1 70 ? 6.439 -8.599 -21.993 1.00 79.81 70 ASP A CA 1
ATOM 567 C C . ASP A 1 70 ? 6.800 -7.971 -20.634 1.00 79.81 70 ASP A C 1
ATOM 569 O O . ASP A 1 70 ? 6.889 -6.752 -20.4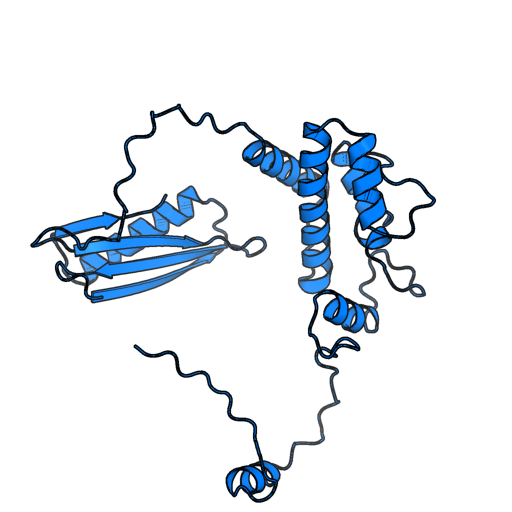72 1.00 79.81 70 ASP A O 1
ATOM 573 N N . ILE A 1 71 ? 7.000 -8.822 -19.623 1.00 83.44 71 ILE A N 1
ATOM 574 C CA . ILE A 1 71 ? 7.323 -8.390 -18.253 1.00 83.44 71 ILE A CA 1
ATOM 575 C C . ILE A 1 71 ? 8.605 -7.547 -18.231 1.00 83.44 71 ILE A C 1
ATOM 577 O O . ILE A 1 71 ? 8.694 -6.575 -17.482 1.00 83.44 71 ILE A O 1
ATOM 581 N N . ILE A 1 72 ? 9.588 -7.904 -19.062 1.00 84.12 72 ILE A N 1
ATOM 582 C CA . ILE A 1 72 ? 10.891 -7.242 -19.076 1.00 84.12 72 ILE A CA 1
ATOM 583 C C . ILE A 1 72 ? 10.743 -5.808 -19.594 1.00 84.12 72 ILE A C 1
ATOM 585 O O . ILE A 1 72 ? 11.276 -4.859 -19.008 1.00 84.12 72 ILE A O 1
ATOM 589 N N . HIS A 1 73 ? 9.969 -5.633 -20.663 1.00 82.31 73 HIS A N 1
ATOM 590 C CA . HIS A 1 73 ? 9.624 -4.328 -21.193 1.00 82.31 73 HIS A CA 1
ATOM 591 C C . HIS A 1 73 ? 8.797 -3.516 -20.203 1.00 82.31 73 HIS A C 1
ATOM 593 O O . HIS A 1 73 ? 9.175 -2.385 -19.894 1.00 82.31 73 HIS A O 1
ATOM 599 N N . ALA A 1 74 ? 7.732 -4.105 -19.657 1.00 84.81 74 ALA A N 1
ATOM 600 C CA . ALA A 1 74 ? 6.817 -3.441 -18.736 1.00 84.81 74 ALA A CA 1
ATOM 601 C C . ALA A 1 74 ? 7.529 -2.852 -17.509 1.00 84.81 74 ALA A C 1
ATOM 603 O O . ALA A 1 74 ? 7.199 -1.742 -17.085 1.00 84.81 74 ALA A O 1
ATOM 604 N N . LEU A 1 75 ? 8.491 -3.590 -16.948 1.00 87.88 75 LEU A N 1
ATOM 605 C CA . LEU A 1 75 ? 9.164 -3.220 -15.705 1.00 87.88 75 LEU A CA 1
ATOM 606 C C . LEU A 1 75 ? 10.434 -2.398 -15.909 1.00 87.88 75 LEU A C 1
ATOM 608 O O . LEU A 1 75 ? 10.724 -1.552 -15.066 1.00 87.88 75 LEU A O 1
ATOM 612 N N . TRP A 1 76 ? 11.198 -2.625 -16.983 1.00 86.06 76 TRP A N 1
ATOM 613 C CA . TRP A 1 76 ? 12.584 -2.143 -17.022 1.00 86.06 76 TRP A CA 1
ATOM 614 C C . TRP A 1 76 ? 13.076 -1.617 -18.376 1.00 86.06 76 TRP A C 1
ATOM 616 O O . TRP A 1 76 ? 13.915 -0.716 -18.390 1.00 86.06 76 TRP A O 1
ATOM 626 N N . LEU A 1 77 ? 12.602 -2.141 -19.517 1.00 83.25 77 LEU A N 1
ATOM 627 C CA . LEU A 1 77 ? 13.056 -1.654 -20.837 1.00 83.25 77 LEU A CA 1
ATOM 628 C C . LEU A 1 77 ? 12.187 -0.535 -21.416 1.00 83.25 77 LEU A C 1
ATOM 630 O O . LEU A 1 77 ? 12.633 0.170 -22.320 1.00 83.25 77 LEU A O 1
ATOM 634 N N . CYS A 1 78 ? 10.970 -0.353 -20.907 1.00 83.75 78 CYS A N 1
ATOM 635 C CA . CYS A 1 78 ? 10.101 0.761 -21.268 1.00 83.75 78 CYS A CA 1
ATOM 636 C C . CYS A 1 78 ? 10.815 2.108 -21.010 1.00 83.75 78 CYS A C 1
ATOM 638 O O . CYS A 1 78 ? 11.284 2.324 -19.889 1.00 83.75 78 CYS A O 1
ATOM 640 N N . PRO A 1 79 ? 10.870 3.044 -21.982 1.00 83.81 79 PRO A N 1
ATOM 641 C CA . PRO A 1 79 ? 11.529 4.343 -21.805 1.00 83.81 79 PRO A CA 1
ATOM 642 C C . PRO A 1 79 ? 11.049 5.120 -20.573 1.00 83.81 79 PRO A C 1
ATOM 644 O O . PRO A 1 79 ? 11.859 5.675 -19.834 1.00 83.81 79 PRO A O 1
ATOM 647 N N . LYS A 1 80 ? 9.739 5.104 -20.292 1.00 82.88 80 LYS A N 1
ATOM 648 C CA . LYS A 1 80 ? 9.185 5.728 -19.081 1.00 82.88 80 LYS A CA 1
ATOM 649 C C . LYS A 1 80 ? 9.666 5.036 -17.808 1.00 82.88 80 LYS A C 1
ATOM 651 O O . LYS A 1 80 ? 10.059 5.707 -16.860 1.00 82.88 80 LYS A O 1
ATOM 656 N N . ALA A 1 81 ? 9.687 3.702 -17.797 1.00 86.75 81 ALA A N 1
ATOM 657 C CA . ALA A 1 81 ? 10.215 2.949 -16.664 1.00 86.75 81 ALA A CA 1
ATOM 658 C C . ALA A 1 81 ? 11.706 3.253 -16.446 1.00 86.75 81 ALA A C 1
ATOM 660 O O . ALA A 1 81 ? 12.125 3.459 -15.312 1.00 86.75 81 ALA A O 1
ATOM 661 N N . GLN A 1 82 ? 12.501 3.367 -17.514 1.00 87.31 82 GLN A N 1
ATOM 662 C CA . GLN A 1 82 ? 13.922 3.725 -17.428 1.00 87.31 82 GLN A CA 1
ATOM 663 C C . GLN A 1 82 ? 14.149 5.107 -16.805 1.00 87.31 82 GLN A C 1
ATOM 665 O O . GLN A 1 82 ? 15.081 5.265 -16.014 1.00 87.31 82 GLN A O 1
ATOM 670 N N . THR A 1 83 ? 13.298 6.090 -17.113 1.00 87.81 83 THR A N 1
ATOM 671 C CA . THR A 1 83 ? 13.334 7.410 -16.465 1.00 87.81 83 THR A CA 1
ATOM 672 C C . THR A 1 83 ? 13.113 7.292 -14.959 1.00 87.81 83 THR A C 1
ATOM 674 O O . THR A 1 83 ? 13.884 7.849 -14.179 1.00 87.81 83 THR A O 1
ATOM 677 N N . VAL A 1 84 ? 12.114 6.513 -14.539 1.00 90.19 84 VAL A N 1
ATOM 678 C CA . VAL A 1 84 ? 11.828 6.269 -13.116 1.00 90.19 84 VAL A CA 1
ATOM 679 C C . VAL A 1 84 ? 12.997 5.555 -12.436 1.00 90.19 84 VAL A C 1
ATOM 681 O O . VAL A 1 84 ? 13.475 6.014 -11.404 1.00 90.19 84 VAL A O 1
ATOM 684 N N . TRP A 1 85 ? 13.532 4.494 -13.039 1.00 91.62 85 TRP A N 1
ATOM 685 C CA . TRP A 1 85 ? 14.682 3.759 -12.504 1.00 91.62 85 TRP A CA 1
ATOM 686 C C . TRP A 1 85 ? 15.942 4.615 -12.363 1.00 91.62 85 TRP A C 1
ATOM 688 O O . TRP A 1 85 ? 16.684 4.469 -11.390 1.00 91.62 85 TRP A O 1
ATOM 698 N N . LYS A 1 86 ? 16.155 5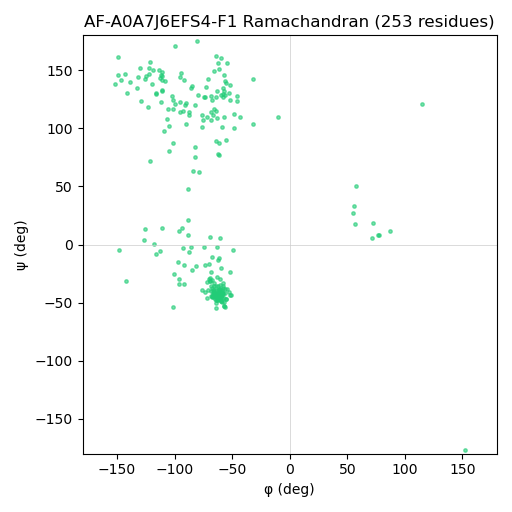.560 -13.286 1.00 89.88 86 LYS A N 1
ATOM 699 C CA . LYS A 1 86 ? 17.234 6.545 -13.176 1.00 89.88 86 LYS A CA 1
ATOM 700 C C . LYS A 1 86 ? 17.060 7.429 -11.937 1.00 89.88 86 LYS A C 1
ATOM 702 O O . LYS A 1 86 ? 18.042 7.665 -11.241 1.00 89.88 86 LYS A O 1
ATOM 707 N N . HIS A 1 87 ? 15.841 7.886 -11.644 1.00 90.00 87 HIS A N 1
ATOM 708 C CA . HIS A 1 87 ? 15.559 8.674 -10.437 1.00 90.00 87 HIS A CA 1
ATOM 709 C C . HIS A 1 87 ? 15.646 7.846 -9.147 1.00 90.00 87 HIS A C 1
ATOM 711 O O . HIS A 1 87 ? 16.031 8.375 -8.111 1.00 90.00 87 HIS A O 1
ATOM 717 N N . LEU A 1 88 ? 15.349 6.547 -9.216 1.00 90.56 88 LEU A N 1
ATOM 718 C CA . LEU A 1 88 ? 15.460 5.615 -8.090 1.00 90.56 88 LEU A CA 1
ATOM 719 C C . LEU A 1 88 ? 16.908 5.216 -7.745 1.00 90.56 88 LEU A C 1
ATOM 721 O O . LEU A 1 88 ? 17.116 4.470 -6.789 1.00 90.56 88 LEU A O 1
ATOM 725 N N . GLY A 1 89 ? 17.901 5.694 -8.502 1.00 88.75 89 GLY A N 1
ATOM 726 C CA . GLY A 1 89 ? 19.319 5.407 -8.258 1.00 88.75 89 GLY A CA 1
ATOM 727 C C . GLY A 1 89 ? 19.830 4.124 -8.912 1.00 88.75 89 GLY A C 1
ATOM 728 O O . GLY A 1 89 ? 20.951 3.712 -8.639 1.00 88.75 89 GLY A O 1
ATOM 729 N N . PHE A 1 90 ? 19.054 3.520 -9.814 1.00 86.38 90 PHE A N 1
ATOM 730 C CA . PHE A 1 90 ? 19.449 2.312 -10.531 1.00 86.38 90 PHE A CA 1
ATOM 731 C C . PHE A 1 90 ? 19.445 2.556 -12.054 1.00 86.38 90 PHE A C 1
ATOM 733 O O . PHE A 1 90 ? 18.558 2.101 -12.780 1.00 86.38 90 PHE A O 1
ATOM 740 N N . PRO A 1 91 ? 20.404 3.322 -12.601 1.00 79.31 91 PRO A N 1
ATOM 741 C CA . PRO A 1 91 ? 20.504 3.500 -14.043 1.00 79.31 91 PRO A CA 1
ATOM 742 C C . PRO A 1 91 ? 21.027 2.220 -14.719 1.00 79.31 91 PRO A C 1
ATOM 744 O O . PRO A 1 91 ? 22.025 1.652 -14.292 1.00 79.31 91 PRO A O 1
ATOM 747 N N . LYS A 1 92 ? 20.410 1.813 -15.840 1.00 74.81 92 LYS A N 1
ATOM 748 C CA . LYS A 1 92 ? 20.888 0.713 -16.717 1.00 74.81 92 LYS A CA 1
ATOM 749 C C . LYS A 1 92 ? 21.041 -0.649 -16.012 1.00 74.81 92 LYS A C 1
ATOM 751 O O . LYS A 1 92 ? 22.046 -1.331 -16.158 1.00 74.81 92 LYS A O 1
ATOM 756 N N . ILE A 1 93 ? 19.994 -1.051 -15.305 1.00 69.06 93 ILE A N 1
ATOM 757 C CA . ILE A 1 93 ? 19.953 -2.239 -14.436 1.00 69.06 93 ILE A CA 1
ATOM 758 C C . ILE A 1 93 ? 20.002 -3.559 -15.206 1.00 69.06 93 ILE A C 1
ATOM 760 O O . ILE A 1 93 ? 20.456 -4.566 -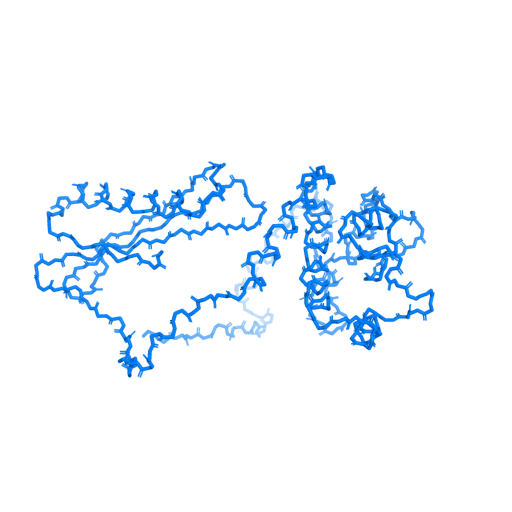14.683 1.00 69.06 93 ILE A O 1
ATOM 764 N N . ILE A 1 94 ? 19.490 -3.573 -16.440 1.00 73.75 94 ILE A N 1
ATOM 765 C CA . ILE A 1 94 ? 19.272 -4.817 -17.178 1.00 73.75 94 ILE A CA 1
ATOM 766 C C . ILE A 1 94 ? 20.363 -5.065 -18.220 1.00 73.75 94 ILE A C 1
ATOM 768 O O . ILE A 1 94 ? 20.522 -4.258 -19.145 1.00 73.75 94 ILE A O 1
ATOM 772 N N . PRO A 1 95 ? 21.041 -6.226 -18.155 1.00 73.00 95 PRO A N 1
ATOM 773 C CA . PRO A 1 95 ? 21.841 -6.742 -19.253 1.00 73.00 95 PRO A CA 1
ATOM 774 C C . PRO A 1 95 ? 21.004 -6.925 -20.522 1.00 73.00 95 PRO A C 1
ATOM 776 O O . PRO A 1 95 ? 19.924 -7.512 -20.507 1.00 73.00 95 PRO A O 1
ATOM 779 N N . ARG A 1 96 ? 21.542 -6.486 -21.663 1.00 68.62 96 ARG A N 1
ATOM 780 C CA . ARG A 1 96 ? 20.837 -6.468 -22.960 1.00 68.62 96 ARG A CA 1
ATOM 781 C C . ARG A 1 96 ? 20.386 -7.847 -23.481 1.00 68.62 96 ARG A C 1
ATOM 783 O O . ARG A 1 96 ? 19.597 -7.890 -24.416 1.00 68.62 96 ARG A O 1
ATOM 790 N N . ASN A 1 97 ? 20.852 -8.947 -22.882 1.00 71.38 97 ASN A N 1
ATOM 791 C CA . ASN A 1 97 ? 20.648 -10.318 -23.368 1.00 71.38 97 ASN A CA 1
ATOM 792 C C . ASN A 1 97 ? 19.720 -11.178 -22.487 1.00 71.38 97 ASN A C 1
ATOM 794 O O . ASN A 1 97 ? 19.690 -12.400 -22.647 1.00 71.38 97 ASN A O 1
ATOM 798 N N . ILE A 1 98 ? 18.967 -10.579 -21.560 1.00 74.81 98 ILE A N 1
ATOM 799 C CA . ILE A 1 98 ? 18.056 -11.335 -20.693 1.00 74.81 98 ILE A CA 1
ATOM 800 C C . ILE A 1 98 ? 16.753 -11.680 -21.420 1.00 74.81 98 ILE A C 1
ATOM 802 O O . ILE A 1 98 ? 16.089 -10.810 -21.979 1.00 74.81 98 ILE A O 1
ATOM 806 N N . LYS A 1 99 ? 16.379 -12.967 -21.382 1.00 74.81 99 LYS A N 1
ATOM 807 C CA . LYS A 1 99 ? 15.161 -13.496 -22.020 1.00 74.81 99 LYS A CA 1
ATOM 808 C C . LYS A 1 99 ? 14.001 -13.703 -21.046 1.00 74.81 99 LYS A C 1
ATOM 810 O O . LYS A 1 99 ? 12.854 -13.696 -21.484 1.00 74.81 99 LYS A O 1
ATOM 815 N N . LYS A 1 100 ? 14.266 -13.905 -19.748 1.00 82.06 100 LYS A N 1
ATOM 816 C CA . LYS A 1 100 ? 13.225 -14.081 -18.723 1.00 82.06 100 LYS A CA 1
ATOM 817 C C . LYS A 1 100 ? 13.415 -13.099 -17.576 1.00 82.06 100 LYS A C 1
ATOM 819 O O . LYS A 1 100 ? 14.526 -12.871 -17.119 1.00 82.06 100 LYS A O 1
ATOM 824 N N . ALA A 1 101 ? 12.306 -12.588 -17.046 1.00 80.44 101 ALA A N 1
ATOM 825 C CA . ALA A 1 101 ? 12.321 -11.682 -15.898 1.00 80.44 101 ALA A CA 1
ATOM 826 C C . ALA A 1 101 ? 13.003 -12.294 -14.658 1.00 80.44 101 ALA A C 1
ATOM 828 O O . ALA A 1 101 ? 13.664 -11.583 -13.916 1.00 80.44 101 ALA A O 1
ATOM 829 N N . ALA A 1 102 ? 12.896 -13.614 -14.462 1.00 83.12 102 ALA A N 1
ATOM 830 C CA . ALA A 1 102 ? 13.568 -14.311 -13.365 1.00 83.12 102 ALA A CA 1
ATOM 831 C C . ALA A 1 102 ? 15.102 -14.216 -13.442 1.00 83.12 102 ALA A C 1
ATOM 833 O O . ALA A 1 102 ? 15.756 -14.069 -12.414 1.00 83.12 102 ALA A O 1
ATOM 834 N N . ASP A 1 103 ? 15.671 -14.235 -14.650 1.00 84.00 103 ASP A N 1
ATOM 835 C CA . ASP A 1 103 ? 17.121 -14.158 -14.854 1.00 84.00 103 ASP A CA 1
ATOM 836 C C . ASP A 1 103 ? 17.669 -12.772 -14.467 1.00 84.00 103 ASP A C 1
ATOM 838 O O . ASP A 1 103 ? 18.835 -12.650 -14.102 1.00 84.00 103 ASP A O 1
ATOM 842 N N . VAL A 1 104 ? 16.821 -11.731 -14.491 1.00 82.75 104 VAL A N 1
ATOM 843 C CA . VAL A 1 104 ? 17.165 -10.390 -13.987 1.00 82.75 104 VAL A CA 1
ATOM 844 C C . VAL A 1 104 ? 17.451 -10.451 -12.492 1.00 82.75 104 VAL A C 1
ATOM 846 O O . VAL A 1 104 ? 18.448 -9.900 -12.042 1.00 82.75 104 VAL A O 1
ATOM 849 N N . PHE A 1 105 ? 16.613 -11.147 -11.722 1.00 83.38 105 PHE A N 1
ATOM 850 C CA . PHE A 1 105 ? 16.794 -11.248 -10.276 1.00 83.38 105 PHE A CA 1
ATOM 851 C C . PHE A 1 105 ? 18.033 -12.060 -9.909 1.00 83.38 105 PHE A C 1
ATOM 853 O O . PHE A 1 105 ? 18.762 -11.649 -9.014 1.00 83.38 105 PHE A O 1
ATOM 860 N N . TRP A 1 106 ? 18.311 -13.153 -10.627 1.00 84.69 106 TRP A N 1
ATOM 861 C CA . TRP A 1 106 ? 19.544 -13.919 -10.426 1.00 84.69 106 TRP A CA 1
ATOM 862 C C . TRP A 1 106 ? 20.786 -13.086 -10.717 1.00 84.69 106 TRP A C 1
ATOM 864 O O . TRP A 1 106 ? 21.689 -13.023 -9.892 1.00 84.69 106 TRP A O 1
ATOM 874 N N . TRP A 1 107 ? 20.797 -12.374 -11.846 1.00 84.62 107 TRP A N 1
ATOM 875 C CA . TRP A 1 107 ? 21.914 -11.498 -12.176 1.00 84.62 107 TRP A CA 1
ATOM 876 C C . TRP A 1 107 ? 22.113 -10.409 -11.113 1.00 84.62 107 TRP A C 1
ATOM 878 O O . TRP A 1 107 ? 23.233 -10.175 -10.673 1.00 84.62 107 TRP A O 1
ATOM 888 N N . LEU A 1 108 ? 21.033 -9.778 -10.645 1.00 85.00 108 LEU A N 1
ATOM 889 C CA . LEU A 1 108 ? 21.117 -8.730 -9.626 1.00 85.00 108 LEU A CA 1
ATOM 890 C C . LEU A 1 108 ? 21.530 -9.247 -8.252 1.00 85.00 108 LEU A C 1
ATOM 892 O O . LEU A 1 108 ? 22.197 -8.517 -7.528 1.00 85.00 108 LEU A O 1
ATOM 896 N N . TYR A 1 109 ? 21.167 -10.479 -7.905 1.00 85.25 109 TYR A N 1
ATOM 897 C CA . TYR A 1 109 ? 21.602 -11.109 -6.663 1.00 85.25 109 TYR A CA 1
ATOM 898 C C . TYR A 1 109 ? 23.132 -11.235 -6.599 1.00 85.25 109 TYR A C 1
ATOM 900 O O . TYR A 1 109 ? 23.720 -10.988 -5.551 1.00 85.25 109 TYR A O 1
ATOM 908 N N . ASP A 1 110 ? 23.773 -11.535 -7.731 1.00 85.69 110 ASP A N 1
ATOM 909 C CA . ASP A 1 110 ? 25.232 -11.678 -7.813 1.00 85.69 110 ASP A CA 1
ATOM 910 C C . ASP A 1 110 ? 25.980 -10.334 -7.937 1.00 85.69 110 ASP A C 1
ATOM 912 O O . ASP A 1 110 ? 27.184 -10.276 -7.694 1.00 85.69 110 ASP A O 1
ATOM 916 N N . HIS A 1 111 ? 25.296 -9.253 -8.337 1.00 84.81 111 HIS A N 1
ATOM 917 C CA . HIS A 1 111 ? 25.929 -7.972 -8.700 1.00 84.81 111 HIS A CA 1
ATOM 918 C C . HIS A 1 111 ? 25.551 -6.790 -7.791 1.00 84.81 111 HIS A C 1
ATOM 920 O O . HIS A 1 111 ? 26.139 -5.716 -7.928 1.00 84.81 111 HIS A O 1
ATOM 926 N N . LEU A 1 112 ? 24.589 -6.953 -6.878 1.00 85.56 112 LEU A N 1
ATOM 927 C CA . LEU A 1 112 ? 24.194 -5.931 -5.906 1.00 85.56 112 LEU A CA 1
ATOM 928 C C . LEU A 1 112 ? 24.524 -6.361 -4.476 1.00 85.56 112 LEU A C 1
ATOM 930 O O . LEU A 1 112 ? 24.473 -7.538 -4.125 1.00 85.56 112 LEU A O 1
ATOM 934 N N . LEU A 1 113 ? 24.791 -5.376 -3.616 1.00 89.25 113 LEU A N 1
ATOM 935 C CA . LEU A 1 113 ? 24.800 -5.601 -2.174 1.00 89.25 113 LEU A CA 1
ATOM 936 C C . LEU A 1 113 ? 23.409 -6.050 -1.714 1.00 89.25 113 LEU A C 1
ATOM 938 O O . LEU A 1 113 ? 22.395 -5.656 -2.287 1.00 89.25 113 LEU A O 1
ATOM 942 N N . LYS A 1 114 ? 23.349 -6.839 -0.636 1.00 86.56 114 LYS A N 1
ATOM 943 C CA . LYS A 1 114 ? 22.089 -7.376 -0.095 1.00 86.56 114 LYS A CA 1
ATOM 944 C C . LYS A 1 114 ? 21.032 -6.288 0.133 1.00 86.56 114 LYS A C 1
ATOM 946 O O . LYS A 1 114 ? 19.867 -6.494 -0.190 1.00 86.56 114 LYS A O 1
ATOM 951 N N . GLU A 1 115 ? 21.432 -5.147 0.683 1.00 87.12 115 GLU A N 1
ATOM 952 C CA . GLU A 1 115 ? 20.533 -4.020 0.961 1.00 87.12 115 GLU A CA 1
ATOM 953 C C . GLU A 1 115 ? 19.962 -3.426 -0.330 1.00 87.12 115 GLU A C 1
ATOM 955 O O . GLU A 1 115 ? 18.746 -3.280 -0.461 1.00 87.12 115 GLU A O 1
ATOM 960 N N . ASP A 1 116 ? 20.820 -3.186 -1.323 1.00 88.31 116 ASP A N 1
ATOM 961 C CA . ASP A 1 116 ? 20.417 -2.683 -2.636 1.00 88.31 116 ASP A CA 1
ATOM 962 C C . ASP A 1 116 ? 19.556 -3.688 -3.401 1.00 88.31 116 ASP A C 1
ATOM 964 O O . ASP A 1 116 ? 18.609 -3.291 -4.078 1.00 88.31 116 ASP A O 1
ATOM 968 N N . PHE A 1 117 ? 19.827 -4.987 -3.261 1.00 89.38 117 PHE A N 1
ATOM 969 C CA . PHE A 1 117 ? 19.015 -6.046 -3.850 1.00 89.38 117 PHE A CA 1
ATOM 970 C C . PHE A 1 117 ? 17.599 -6.062 -3.259 1.00 89.38 117 PHE A C 1
ATOM 972 O O . PHE A 1 117 ? 16.615 -6.076 -4.001 1.00 89.38 117 PHE A O 1
ATOM 979 N N . ILE A 1 118 ? 17.467 -6.002 -1.930 1.00 89.12 118 ILE A N 1
ATOM 980 C CA . ILE A 1 118 ? 16.153 -5.963 -1.268 1.00 89.12 118 ILE A CA 1
ATOM 981 C C . ILE A 1 118 ? 15.411 -4.671 -1.638 1.00 89.12 118 ILE A C 1
ATOM 983 O O . ILE A 1 118 ? 14.229 -4.715 -1.999 1.00 89.12 118 ILE A O 1
ATOM 987 N N . LYS A 1 119 ? 16.109 -3.530 -1.619 1.00 90.38 119 LYS A N 1
ATOM 988 C CA . LYS A 1 119 ? 15.575 -2.239 -2.071 1.00 90.38 119 LYS A CA 1
ATOM 989 C C . LYS A 1 119 ? 15.067 -2.332 -3.508 1.00 90.38 119 LYS A C 1
ATOM 991 O O . LYS A 1 119 ? 13.944 -1.920 -3.795 1.00 90.38 119 LYS A O 1
ATOM 996 N N . PHE A 1 120 ? 15.852 -2.929 -4.400 1.00 90.94 120 PHE A N 1
ATOM 997 C CA . PHE A 1 120 ? 15.491 -3.134 -5.797 1.00 90.94 120 PHE A CA 1
ATOM 998 C C . PHE A 1 120 ? 14.248 -4.022 -5.962 1.00 90.94 120 PHE A C 1
ATOM 1000 O O . PHE A 1 120 ? 13.370 -3.705 -6.771 1.00 90.94 120 PHE A O 1
ATOM 1007 N N . MET A 1 121 ? 14.131 -5.105 -5.188 1.00 90.44 121 MET A N 1
ATOM 1008 C CA . MET A 1 121 ? 12.951 -5.979 -5.204 1.00 90.44 121 MET A CA 1
ATOM 1009 C C . MET A 1 121 ? 11.680 -5.210 -4.827 1.00 90.44 121 MET A C 1
ATOM 1011 O O . MET A 1 121 ? 10.681 -5.267 -5.551 1.00 90.44 121 MET A O 1
ATOM 1015 N N . GLY A 1 122 ? 11.732 -4.439 -3.737 1.00 91.38 122 GLY A N 1
ATOM 1016 C CA . GLY A 1 122 ? 10.610 -3.607 -3.304 1.00 91.38 122 GLY A CA 1
ATOM 1017 C C . GLY A 1 122 ? 10.252 -2.529 -4.331 1.00 91.38 122 GLY A C 1
ATOM 1018 O O . GLY A 1 122 ? 9.086 -2.367 -4.688 1.00 91.38 122 GLY A O 1
ATOM 1019 N N . LEU A 1 123 ? 11.252 -1.852 -4.896 1.00 92.56 123 LEU A N 1
ATOM 1020 C CA . LEU A 1 123 ? 11.040 -0.857 -5.949 1.00 92.56 123 LEU A CA 1
ATOM 1021 C C . LEU A 1 123 ? 10.465 -1.467 -7.233 1.00 92.56 123 LEU A C 1
ATOM 1023 O O . LEU A 1 123 ? 9.608 -0.851 -7.862 1.00 92.56 123 LEU A O 1
ATOM 1027 N N . THR A 1 124 ? 10.859 -2.689 -7.600 1.00 91.38 124 THR A N 1
ATOM 1028 C CA . THR A 1 124 ? 10.299 -3.402 -8.762 1.00 91.38 124 THR A CA 1
ATOM 1029 C C . THR A 1 124 ? 8.800 -3.632 -8.591 1.00 91.38 124 THR A C 1
ATOM 1031 O O . THR A 1 124 ? 8.024 -3.404 -9.524 1.00 91.38 124 THR A O 1
ATOM 1034 N N . TRP A 1 125 ? 8.373 -4.024 -7.388 1.00 91.50 125 TRP A N 1
ATOM 1035 C CA . TRP A 1 125 ? 6.956 -4.149 -7.056 1.00 91.50 125 TRP A CA 1
ATOM 1036 C C . TRP A 1 125 ? 6.211 -2.811 -7.171 1.00 91.50 125 TRP A C 1
ATOM 1038 O O . TRP A 1 125 ? 5.126 -2.755 -7.753 1.00 91.50 125 TRP A O 1
ATOM 1048 N N . LEU A 1 126 ? 6.801 -1.720 -6.679 1.00 91.69 126 LEU A N 1
ATOM 1049 C CA . LEU A 1 126 ? 6.200 -0.388 -6.773 1.00 91.69 126 LEU A CA 1
ATOM 1050 C C . LEU A 1 126 ? 6.103 0.099 -8.228 1.00 91.69 126 LEU A C 1
ATOM 1052 O O . LEU A 1 126 ? 5.063 0.615 -8.636 1.00 91.69 126 LEU A O 1
ATOM 1056 N N . VAL A 1 127 ? 7.136 -0.115 -9.047 1.00 91.38 127 VAL A N 1
ATOM 1057 C CA . VAL A 1 127 ? 7.114 0.223 -10.482 1.00 91.38 127 VAL A CA 1
ATOM 1058 C C . VAL A 1 127 ? 6.022 -0.563 -11.212 1.00 91.38 127 VAL A C 1
ATOM 1060 O O . VAL A 1 127 ? 5.259 0.024 -11.987 1.00 91.38 127 VAL A O 1
ATOM 1063 N N . TRP A 1 128 ? 5.881 -1.862 -10.921 1.00 90.44 128 TRP A N 1
ATOM 1064 C CA . TRP A 1 128 ? 4.771 -2.678 -11.422 1.00 90.44 128 TRP A CA 1
ATOM 1065 C C . TRP A 1 128 ? 3.422 -2.076 -11.026 1.00 90.44 128 TRP A C 1
ATOM 1067 O O . TRP A 1 128 ? 2.583 -1.777 -11.870 1.00 90.44 128 TRP A O 1
ATOM 1077 N N . GLN A 1 129 ? 3.217 -1.825 -9.738 1.00 87.81 129 GLN A N 1
ATOM 1078 C CA . GLN A 1 129 ? 1.979 -1.267 -9.207 1.00 87.81 129 GLN A CA 1
ATOM 1079 C C . GLN A 1 129 ? 1.626 0.095 -9.827 1.00 87.81 129 GLN A C 1
ATOM 1081 O O . GLN A 1 129 ? 0.459 0.340 -10.163 1.00 87.81 129 GLN A O 1
ATOM 1086 N N . ARG A 1 130 ? 2.616 0.974 -10.013 1.00 86.31 130 ARG A N 1
ATOM 1087 C CA . ARG A 1 130 ? 2.447 2.264 -10.692 1.00 86.31 130 ARG A CA 1
ATOM 1088 C C . ARG A 1 130 ? 1.956 2.062 -12.119 1.00 86.31 130 ARG A C 1
ATOM 1090 O O . ARG A 1 130 ? 0.959 2.671 -12.512 1.00 86.31 130 ARG A O 1
ATOM 1097 N N . ARG A 1 131 ? 2.608 1.170 -12.870 1.00 85.25 131 ARG A N 1
ATOM 1098 C CA . ARG A 1 131 ? 2.196 0.809 -14.230 1.00 85.25 131 ARG A CA 1
ATOM 1099 C C . ARG A 1 131 ? 0.762 0.288 -14.252 1.00 85.25 131 ARG A C 1
ATOM 1101 O O . ARG A 1 131 ? -0.033 0.723 -15.077 1.00 85.25 131 ARG A O 1
ATOM 1108 N N . ASN A 1 132 ? 0.404 -0.600 -13.334 1.00 82.12 132 ASN A N 1
ATOM 1109 C CA . ASN A 1 132 ? -0.934 -1.188 -13.273 1.00 82.12 132 ASN A CA 1
ATOM 1110 C C . ASN A 1 132 ? -1.994 -0.126 -12.970 1.00 82.12 132 ASN A C 1
ATOM 1112 O O . ASN A 1 132 ? -3.071 -0.135 -13.559 1.00 82.12 132 ASN A O 1
ATOM 1116 N N . SER A 1 133 ? -1.680 0.815 -12.082 1.00 78.94 133 SER A N 1
ATOM 1117 C CA . SER A 1 133 ? -2.569 1.937 -11.765 1.00 78.94 133 SER A CA 1
ATOM 1118 C C . SER A 1 133 ? -2.807 2.817 -12.994 1.00 78.94 133 SER A C 1
ATOM 1120 O O . SER A 1 133 ? -3.940 3.220 -13.253 1.00 78.94 133 SER A O 1
ATOM 1122 N N . PHE A 1 134 ? -1.774 3.046 -13.804 1.00 81.25 134 PHE A N 1
ATOM 1123 C CA . PHE A 1 134 ? -1.922 3.718 -15.090 1.00 81.25 134 PHE A CA 1
ATOM 1124 C C . PHE A 1 134 ? -2.785 2.901 -16.071 1.00 81.25 134 PHE A C 1
ATOM 1126 O O . PHE A 1 134 ? -3.804 3.392 -16.551 1.00 81.25 134 PHE A O 1
ATOM 1133 N N . VAL A 1 135 ? -2.433 1.636 -16.317 1.00 76.50 135 VAL A N 1
ATOM 1134 C CA . VAL A 1 135 ? -3.098 0.779 -17.318 1.00 76.50 135 VAL A CA 1
ATOM 1135 C C . VAL A 1 135 ? -4.571 0.531 -16.983 1.00 76.50 135 VAL A C 1
ATOM 1137 O O . VAL A 1 135 ? -5.420 0.563 -17.875 1.00 76.50 135 VAL A O 1
ATOM 1140 N N . PHE A 1 136 ? -4.891 0.268 -15.713 1.00 72.81 136 PHE A N 1
ATOM 1141 C CA . PHE A 1 136 ? -6.237 -0.134 -15.301 1.00 72.81 136 PHE A CA 1
ATOM 1142 C C . PHE A 1 136 ? -7.102 1.014 -14.795 1.00 72.81 136 PHE A C 1
ATOM 1144 O O . PHE A 1 136 ? -8.321 0.934 -14.942 1.00 72.81 136 PHE A O 1
ATOM 1151 N N . GLN A 1 137 ? -6.500 2.047 -14.201 1.00 75.75 137 GLN A N 1
ATOM 1152 C CA . GLN A 1 137 ? -7.226 3.135 -13.536 1.00 75.75 137 GLN A CA 1
ATOM 1153 C C . GLN A 1 137 ? -6.973 4.504 -14.179 1.00 75.75 137 GLN A C 1
ATOM 1155 O O . GLN A 1 137 ? -7.505 5.493 -13.684 1.00 75.75 137 GLN A O 1
ATOM 1160 N N . HIS A 1 138 ? -6.157 4.583 -15.239 1.00 76.38 138 HIS A N 1
ATOM 1161 C CA . HIS A 1 138 ? -5.769 5.836 -15.899 1.00 76.38 138 HIS A CA 1
ATOM 1162 C C . HIS A 1 138 ? -5.157 6.868 -14.942 1.00 76.38 138 HIS A C 1
ATOM 1164 O O . HIS A 1 138 ? -5.234 8.075 -15.167 1.00 76.38 138 HIS A O 1
ATOM 1170 N N . LYS A 1 139 ? -4.537 6.394 -13.853 1.00 74.25 139 LYS A N 1
ATOM 1171 C CA . LYS A 1 139 ? -3.889 7.262 -12.870 1.00 74.25 139 LYS A CA 1
ATOM 1172 C C . LYS A 1 139 ? -2.501 7.642 -13.340 1.00 74.25 139 LYS A C 1
ATOM 1174 O O . LYS A 1 139 ? -1.640 6.780 -13.503 1.00 74.25 139 LYS A O 1
ATOM 1179 N N . ILE A 1 140 ? -2.294 8.941 -13.500 1.00 80.44 140 ILE A N 1
ATOM 1180 C CA . ILE A 1 140 ? -1.005 9.535 -13.834 1.00 80.44 140 ILE A CA 1
ATOM 1181 C C . ILE A 1 140 ? -0.547 10.328 -12.615 1.00 80.44 140 ILE A C 1
ATOM 1183 O O . ILE A 1 140 ? -1.255 11.203 -12.126 1.00 80.44 140 ILE A O 1
ATOM 1187 N N . ILE A 1 141 ? 0.629 9.977 -12.109 1.00 81.56 141 ILE A N 1
ATOM 1188 C CA . ILE A 1 141 ? 1.299 10.660 -11.003 1.00 81.56 141 ILE A CA 1
ATOM 1189 C C . ILE A 1 141 ? 2.631 11.155 -11.553 1.00 81.56 141 ILE A C 1
ATOM 1191 O O . ILE A 1 141 ? 3.286 10.415 -12.295 1.00 81.56 141 ILE A O 1
ATOM 1195 N N . ASP A 1 142 ? 3.014 12.379 -11.195 1.00 86.94 142 ASP A N 1
ATOM 1196 C CA . ASP A 1 142 ? 4.304 12.958 -11.564 1.00 86.94 142 ASP A CA 1
ATOM 1197 C C . ASP A 1 142 ? 5.476 12.074 -11.104 1.00 86.94 142 ASP A C 1
ATOM 1199 O O . ASP A 1 142 ? 5.458 11.500 -10.010 1.00 86.94 142 ASP A O 1
ATOM 1203 N N . ASP A 1 143 ? 6.503 11.972 -11.950 1.00 85.25 143 ASP A N 1
ATOM 1204 C CA . ASP A 1 143 ? 7.664 11.117 -11.705 1.00 85.25 143 ASP A CA 1
ATOM 1205 C C . ASP A 1 143 ? 8.403 11.483 -10.422 1.00 85.25 143 ASP A C 1
ATOM 1207 O O . ASP A 1 143 ? 8.801 10.580 -9.684 1.00 85.25 143 ASP A O 1
ATOM 1211 N N . LYS A 1 144 ? 8.586 12.775 -10.136 1.00 84.00 144 LYS A N 1
ATOM 1212 C CA . LYS A 1 144 ? 9.359 13.216 -8.970 1.00 84.00 144 LYS A CA 1
ATOM 1213 C C . LYS A 1 144 ? 8.592 12.945 -7.686 1.00 84.00 144 LYS A C 1
ATOM 1215 O O . LYS A 1 144 ? 9.161 12.378 -6.755 1.00 84.00 144 LYS A O 1
ATOM 1220 N N . ILE A 1 145 ? 7.300 13.284 -7.673 1.00 84.31 145 ILE A N 1
ATOM 1221 C CA . ILE A 1 145 ? 6.413 13.039 -6.526 1.00 84.31 145 ILE A CA 1
ATOM 1222 C C . ILE A 1 145 ? 6.375 11.543 -6.208 1.00 84.31 145 ILE A C 1
ATOM 1224 O O . ILE A 1 145 ? 6.587 11.141 -5.064 1.00 84.31 145 ILE A O 1
ATOM 1228 N N . TRP A 1 146 ? 6.157 10.708 -7.228 1.00 91.06 146 TRP A N 1
ATOM 1229 C CA . TRP A 1 146 ? 6.085 9.264 -7.037 1.00 91.06 146 TRP A CA 1
ATOM 1230 C C . TRP A 1 146 ? 7.425 8.663 -6.598 1.00 91.06 146 TRP A C 1
ATOM 1232 O O . TRP A 1 146 ? 7.444 7.805 -5.721 1.00 91.06 146 TRP A O 1
ATOM 1242 N N . THR A 1 147 ? 8.544 9.114 -7.177 1.00 89.31 147 THR A N 1
ATOM 1243 C CA . THR A 1 147 ? 9.884 8.606 -6.830 1.00 89.31 147 THR A CA 1
ATOM 1244 C C . THR A 1 147 ? 10.238 8.930 -5.381 1.00 89.31 147 THR A C 1
ATOM 1246 O O . THR A 1 147 ? 10.697 8.036 -4.675 1.00 89.31 147 THR A O 1
ATOM 1249 N N . SER A 1 148 ? 9.990 10.165 -4.922 1.00 85.31 148 SER A N 1
ATOM 1250 C CA . SER A 1 148 ? 10.224 10.552 -3.521 1.00 85.31 148 SER A CA 1
ATOM 1251 C C . SER A 1 148 ? 9.442 9.644 -2.576 1.00 85.31 148 SER A C 1
ATOM 1253 O O . SER A 1 148 ? 10.026 8.982 -1.727 1.00 85.31 148 SER A O 1
ATOM 1255 N N . TRP A 1 149 ? 8.132 9.519 -2.812 1.00 90.00 149 TRP A N 1
ATOM 1256 C CA . TRP A 1 149 ? 7.262 8.662 -2.013 1.00 90.00 149 TRP A CA 1
ATOM 1257 C C . TRP A 1 149 ? 7.714 7.191 -2.007 1.00 90.00 149 TRP A C 1
ATOM 1259 O O . TRP A 1 149 ? 7.704 6.546 -0.961 1.00 90.00 149 TRP A O 1
ATOM 1269 N N . ALA A 1 150 ? 8.118 6.649 -3.160 1.00 89.50 150 ALA A N 1
ATOM 1270 C CA . ALA A 1 150 ? 8.557 5.261 -3.267 1.00 89.50 150 ALA A CA 1
ATOM 1271 C C . ALA A 1 150 ? 9.853 5.006 -2.482 1.00 89.50 150 ALA A C 1
ATOM 1273 O O . ALA A 1 150 ? 9.990 3.958 -1.851 1.00 89.50 150 ALA A O 1
ATOM 1274 N N . LEU A 1 151 ? 10.791 5.957 -2.505 1.00 89.62 151 LEU A N 1
ATOM 1275 C CA . LEU A 1 151 ? 12.029 5.872 -1.731 1.00 89.62 151 LEU A CA 1
ATOM 1276 C C . LEU A 1 151 ? 11.754 5.951 -0.227 1.00 89.62 151 LEU A C 1
ATOM 1278 O O . LEU A 1 151 ? 12.271 5.107 0.503 1.00 89.62 151 LEU A O 1
ATOM 1282 N N . ASP A 1 152 ? 10.900 6.878 0.211 1.00 87.25 152 ASP A N 1
ATOM 1283 C CA . ASP A 1 152 ? 10.515 7.026 1.622 1.00 87.25 152 ASP A CA 1
ATOM 1284 C C . ASP A 1 152 ? 9.801 5.772 2.144 1.00 87.25 152 ASP A C 1
ATOM 1286 O O . ASP A 1 152 ? 10.103 5.276 3.230 1.00 87.25 152 ASP A O 1
ATOM 1290 N N . LEU A 1 153 ? 8.890 5.201 1.344 1.00 86.19 153 LEU A N 1
ATOM 1291 C CA . LEU A 1 153 ? 8.183 3.973 1.701 1.00 86.19 153 LEU A CA 1
ATOM 1292 C C . LEU A 1 153 ? 9.157 2.807 1.887 1.00 86.19 153 LEU A C 1
ATOM 1294 O O . LEU A 1 153 ? 9.047 2.064 2.861 1.00 86.19 153 LEU A O 1
ATOM 1298 N N . ILE A 1 154 ? 10.092 2.626 0.954 1.00 90.00 154 ILE A N 1
ATOM 1299 C CA . ILE A 1 154 ? 11.073 1.545 1.039 1.00 90.00 154 ILE A CA 1
ATOM 1300 C C . ILE A 1 154 ? 12.023 1.771 2.214 1.00 90.00 154 ILE A C 1
ATOM 1302 O O . ILE A 1 154 ? 12.292 0.819 2.938 1.00 90.00 154 ILE A O 1
ATOM 1306 N N . ALA A 1 155 ? 12.470 3.005 2.455 1.00 86.81 155 ALA A N 1
ATOM 1307 C CA . ALA A 1 155 ? 13.285 3.334 3.620 1.00 86.81 155 ALA A CA 1
ATOM 1308 C C . ALA A 1 155 ? 12.567 2.954 4.923 1.00 86.81 155 ALA A C 1
ATOM 1310 O O . ALA A 1 155 ? 13.123 2.193 5.703 1.00 86.81 155 ALA A O 1
ATOM 1311 N N . LEU A 1 156 ? 11.300 3.342 5.095 1.00 83.75 156 LEU A N 1
ATOM 1312 C CA . LEU A 1 156 ? 10.507 3.008 6.284 1.00 83.75 156 LEU A CA 1
ATOM 1313 C C . LEU A 1 156 ? 10.385 1.492 6.535 1.00 83.75 156 LEU A C 1
ATOM 1315 O O . LEU A 1 156 ? 10.355 1.050 7.679 1.00 83.75 156 LEU A O 1
ATOM 1319 N N . HIS A 1 157 ? 10.291 0.688 5.472 1.00 80.06 157 HIS A N 1
ATOM 1320 C CA . HIS A 1 157 ? 10.159 -0.770 5.591 1.00 80.06 157 HIS A CA 1
ATOM 1321 C C . HIS A 1 157 ? 11.505 -1.495 5.729 1.00 80.06 157 HIS A C 1
ATOM 1323 O O . HIS A 1 157 ? 11.529 -2.639 6.183 1.00 80.06 157 HIS A O 1
ATOM 1329 N N . LEU A 1 158 ? 12.601 -0.866 5.297 1.00 79.94 158 LEU A N 1
ATOM 1330 C CA . LEU A 1 158 ? 13.959 -1.405 5.400 1.00 79.94 158 LEU A CA 1
ATOM 1331 C C . LEU A 1 158 ? 14.721 -0.885 6.612 1.00 79.94 158 LEU A C 1
ATOM 1333 O O . LEU A 1 158 ? 15.739 -1.481 6.964 1.00 79.94 158 LEU A O 1
ATOM 1337 N N . GLU A 1 159 ? 14.243 0.183 7.254 1.00 76.25 159 GLU A N 1
ATOM 1338 C CA . GLU A 1 159 ? 14.731 0.574 8.563 1.00 76.25 159 GLU A CA 1
ATOM 1339 C C . GLU A 1 159 ? 14.658 -0.660 9.464 1.00 76.25 159 GLU A C 1
ATOM 1341 O O . GLU A 1 159 ? 13.590 -1.284 9.573 1.00 76.25 159 GLU A O 1
ATOM 1346 N N . PRO A 1 160 ? 15.784 -1.058 10.088 1.00 59.72 160 PRO A N 1
ATOM 1347 C CA . PRO A 1 160 ? 15.725 -2.062 11.116 1.00 59.72 160 PRO A CA 1
ATOM 1348 C C . PRO A 1 160 ? 14.760 -1.489 12.131 1.00 59.72 160 PRO A C 1
ATOM 1350 O O . PRO A 1 160 ? 15.077 -0.496 12.788 1.00 59.72 160 PRO A O 1
ATOM 1353 N N . HIS A 1 161 ? 13.569 -2.087 12.237 1.00 52.97 161 HIS A N 1
ATOM 1354 C CA . HIS A 1 161 ? 12.760 -1.888 13.415 1.00 52.97 161 HIS A CA 1
ATOM 1355 C C . HIS A 1 161 ? 13.743 -2.119 14.547 1.00 52.97 161 HIS A C 1
ATOM 1357 O O . HIS A 1 161 ? 14.246 -3.235 14.718 1.00 52.97 161 HIS A O 1
ATOM 1363 N N . GLN A 1 162 ? 14.055 -1.062 15.293 1.00 46.56 162 GLN A N 1
ATOM 1364 C CA . GLN A 1 162 ? 14.508 -1.219 16.650 1.00 46.56 162 GLN A CA 1
ATOM 1365 C C . GLN A 1 162 ? 13.318 -1.871 17.350 1.00 46.56 162 GLN A C 1
ATOM 1367 O O . GLN A 1 162 ? 12.524 -1.232 18.036 1.00 46.56 162 GLN A O 1
ATOM 1372 N N . GLN A 1 163 ? 13.172 -3.179 17.129 1.00 47.09 163 GLN A N 1
ATOM 1373 C CA . GLN A 1 163 ? 12.660 -4.090 18.109 1.00 47.09 163 GLN A CA 1
ATOM 1374 C C . GLN A 1 163 ? 13.594 -3.836 19.275 1.00 47.09 163 GLN A C 1
ATOM 1376 O O . GLN A 1 163 ? 14.681 -4.399 19.379 1.00 47.09 163 GLN A O 1
ATOM 1381 N N . THR A 1 164 ? 13.201 -2.882 20.114 1.00 39.59 164 THR A N 1
ATOM 1382 C CA . THR A 1 164 ? 13.570 -2.914 21.510 1.00 39.59 164 THR A CA 1
ATOM 1383 C C . THR A 1 164 ? 13.358 -4.365 21.889 1.00 39.59 164 THR A C 1
ATOM 1385 O O . THR A 1 164 ? 12.235 -4.867 21.819 1.00 39.59 164 THR A O 1
ATOM 1388 N N . LEU A 1 165 ? 14.470 -5.062 22.125 1.00 43.38 165 LEU A N 1
ATOM 1389 C CA . LEU A 1 165 ? 14.512 -6.432 22.596 1.00 43.38 165 LEU A CA 1
ATOM 1390 C C . LEU A 1 165 ? 13.827 -6.430 23.962 1.00 43.38 165 LEU A C 1
ATOM 1392 O O . LEU A 1 165 ? 14.462 -6.427 25.011 1.00 43.38 165 LEU A O 1
ATOM 1396 N N . LYS A 1 166 ? 12.498 -6.370 23.962 1.00 46.28 166 LYS A N 1
ATOM 1397 C CA . LYS A 1 166 ? 11.707 -6.859 25.065 1.00 46.28 166 LYS A CA 1
ATOM 1398 C C . LYS A 1 166 ? 11.933 -8.355 24.977 1.00 46.28 166 LYS A C 1
ATOM 1400 O O . LYS A 1 166 ? 11.503 -8.984 24.012 1.00 46.28 166 LYS A O 1
ATOM 1405 N N . ASN A 1 167 ? 12.716 -8.873 25.924 1.00 40.16 167 ASN A N 1
ATOM 1406 C CA . ASN A 1 167 ? 12.905 -10.300 26.164 1.00 40.16 167 ASN A CA 1
ATOM 1407 C C . ASN A 1 167 ? 11.617 -11.061 25.826 1.00 40.16 167 ASN A C 1
ATOM 1409 O O . ASN A 1 167 ? 10.545 -10.522 26.132 1.00 40.16 167 ASN A O 1
ATOM 1413 N N . PRO A 1 168 ? 11.687 -12.272 25.237 1.00 43.69 168 PRO A N 1
ATOM 1414 C CA . PRO A 1 168 ? 10.510 -13.080 24.958 1.00 43.69 168 PRO A CA 1
ATOM 1415 C C . PRO A 1 168 ? 9.829 -13.396 26.287 1.00 43.69 168 PRO A C 1
ATOM 1417 O O . PRO A 1 168 ? 10.091 -14.392 26.954 1.00 43.69 168 PRO A O 1
ATOM 1420 N N . THR A 1 169 ? 8.958 -12.487 26.698 1.00 48.59 169 THR A N 1
ATOM 1421 C CA . THR A 1 169 ? 7.936 -12.751 27.682 1.00 48.59 169 THR A CA 1
ATOM 1422 C C . THR A 1 169 ? 7.083 -13.752 26.943 1.00 48.59 169 THR A C 1
ATOM 1424 O O . THR A 1 169 ? 6.621 -13.427 25.848 1.00 48.59 169 THR A O 1
ATOM 1427 N N . ILE A 1 170 ? 7.006 -14.978 27.465 1.00 49.91 170 ILE A N 1
ATOM 1428 C CA . ILE A 1 170 ? 6.083 -16.025 27.025 1.00 49.91 170 ILE A CA 1
ATOM 1429 C C . ILE A 1 170 ? 4.822 -15.308 26.559 1.00 49.91 170 ILE A C 1
ATOM 1431 O O . ILE A 1 170 ? 4.119 -14.743 27.394 1.00 49.91 170 ILE A O 1
ATOM 1435 N N . GLN A 1 171 ? 4.611 -15.199 25.243 1.00 52.69 171 GLN A N 1
ATOM 1436 C CA . GLN A 1 171 ? 3.392 -14.581 24.759 1.00 52.69 171 GLN A CA 1
ATOM 1437 C C . GLN A 1 171 ? 2.313 -15.564 25.192 1.00 52.69 171 GLN A C 1
ATOM 1439 O O . GLN A 1 171 ? 2.329 -16.702 24.708 1.00 52.69 171 GLN A O 1
ATOM 1444 N N . PRO A 1 172 ? 1.434 -15.210 26.150 1.00 51.72 172 PRO A N 1
ATOM 1445 C CA . PRO A 1 172 ? 0.288 -16.058 26.392 1.00 51.72 172 PRO A CA 1
ATOM 1446 C C . PRO A 1 172 ? -0.409 -16.178 25.042 1.00 51.72 172 PRO A C 1
ATOM 1448 O O . PRO A 1 172 ? -0.462 -15.196 24.299 1.00 51.72 172 PRO A O 1
ATOM 1451 N N . ASN A 1 173 ? -0.885 -17.374 24.694 1.00 46.06 173 ASN A N 1
ATOM 1452 C CA . ASN A 1 173 ? -1.781 -17.539 23.558 1.00 46.06 173 ASN A CA 1
ATOM 1453 C C . ASN A 1 173 ? -2.885 -16.481 23.700 1.00 46.06 173 ASN A C 1
ATOM 1455 O O . ASN A 1 173 ? -3.790 -16.639 24.517 1.00 46.06 173 ASN A O 1
ATOM 1459 N N . LEU A 1 174 ? -2.764 -15.372 22.964 1.00 60.31 174 LEU A N 1
ATOM 1460 C CA . LEU A 1 174 ? -3.684 -14.240 22.989 1.00 60.31 174 LEU A CA 1
ATOM 1461 C C . LEU A 1 174 ? -4.892 -14.641 22.147 1.00 60.31 174 LEU A C 1
ATOM 1463 O O . LEU A 1 174 ? -5.181 -14.079 21.094 1.00 60.31 174 LEU A O 1
ATOM 1467 N N . SER A 1 175 ? -5.587 -15.683 22.598 1.00 69.44 175 SER A N 1
ATOM 1468 C CA . SER A 1 175 ? -6.959 -15.903 22.187 1.00 69.44 175 SER A CA 1
ATOM 1469 C C . SER A 1 175 ? -7.742 -14.674 22.624 1.00 69.44 175 SER A C 1
ATOM 1471 O O . SER A 1 175 ? -7.647 -14.270 23.785 1.00 69.44 175 SER A O 1
ATOM 1473 N N . TRP A 1 176 ? -8.487 -14.084 21.693 1.00 80.69 176 TRP A N 1
ATOM 1474 C CA . TRP A 1 176 ? -9.380 -12.968 21.974 1.00 80.69 176 TRP A CA 1
ATOM 1475 C C . TRP A 1 176 ? -10.206 -13.256 23.236 1.00 80.69 176 TRP A C 1
ATOM 1477 O O . TRP A 1 176 ? -10.814 -14.323 23.342 1.00 80.69 176 TRP A O 1
ATOM 1487 N N . GLN A 1 177 ? -10.199 -12.324 24.191 1.00 80.19 177 GLN A N 1
ATOM 1488 C CA . GLN A 1 177 ? -10.991 -12.422 25.412 1.00 80.19 177 GLN A CA 1
ATOM 1489 C C . GLN A 1 177 ? -12.110 -11.377 25.391 1.00 80.19 177 GLN A C 1
ATOM 1491 O O . GLN A 1 177 ? -11.887 -10.257 24.918 1.00 80.19 177 GLN A O 1
ATOM 1496 N N . PRO A 1 178 ? -13.310 -11.725 25.885 1.00 84.81 178 PRO A N 1
ATOM 1497 C CA . PRO A 1 178 ? -14.368 -10.746 26.070 1.00 84.81 178 PRO A CA 1
ATOM 1498 C C . PR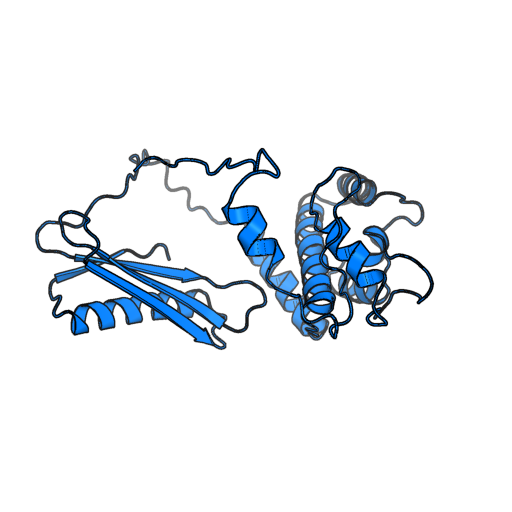O A 1 178 ? -13.945 -9.667 27.085 1.00 84.81 178 PRO A C 1
ATOM 1500 O O . PRO A 1 178 ? -13.070 -9.914 27.920 1.00 84.81 178 PRO A O 1
ATOM 1503 N N . PRO A 1 179 ? -14.543 -8.463 27.021 1.00 86.44 179 PRO A N 1
ATOM 1504 C CA . PRO A 1 179 ? -14.264 -7.410 27.991 1.00 86.44 179 PRO A CA 1
ATOM 1505 C C . PRO A 1 179 ? -14.696 -7.812 29.412 1.00 86.44 179 PRO A C 1
ATOM 1507 O O . PRO A 1 179 ? -15.527 -8.708 29.576 1.00 86.44 179 PRO A O 1
ATOM 1510 N N . PRO A 1 180 ? -14.181 -7.126 30.453 1.00 88.81 180 PRO A N 1
ATOM 1511 C CA . PRO A 1 180 ? -14.623 -7.336 31.827 1.00 88.81 180 PRO A CA 1
ATOM 1512 C C . PRO A 1 180 ? -16.138 -7.174 31.990 1.00 88.81 180 PRO A C 1
ATOM 1514 O O . PRO A 1 180 ? -16.791 -6.434 31.249 1.00 88.81 180 PRO A O 1
ATOM 1517 N N . GLN A 1 181 ? -16.691 -7.808 33.026 1.00 87.31 181 GLN A N 1
ATOM 1518 C CA . GLN A 1 181 ? -18.099 -7.651 33.383 1.00 87.31 181 GLN A CA 1
ATOM 1519 C C . GLN A 1 181 ? -18.460 -6.160 33.502 1.00 87.31 181 GLN A C 1
ATOM 1521 O O . GLN A 1 181 ? -17.709 -5.375 34.081 1.00 87.31 181 GLN A O 1
ATOM 1526 N N . ASN A 1 182 ? -19.624 -5.781 32.967 1.00 89.19 182 ASN A N 1
ATOM 1527 C CA . ASN A 1 182 ? -20.138 -4.404 32.904 1.00 89.19 182 ASN A CA 1
ATOM 1528 C C . ASN A 1 182 ? -19.427 -3.458 31.922 1.00 89.19 182 ASN A C 1
ATOM 1530 O O . ASN A 1 182 ? -19.777 -2.277 31.895 1.00 89.19 182 ASN A O 1
ATOM 1534 N N . PHE A 1 183 ? -18.485 -3.946 31.109 1.00 92.94 183 PHE A N 1
ATOM 1535 C CA . PHE A 1 183 ? -17.876 -3.177 30.025 1.00 92.94 183 PHE A CA 1
ATOM 1536 C C . PHE A 1 183 ? -18.257 -3.719 28.651 1.00 92.94 183 PHE A C 1
ATOM 1538 O O . PHE A 1 183 ? -18.324 -4.923 28.421 1.00 92.94 183 PHE A O 1
ATOM 1545 N N . PHE A 1 184 ? -18.439 -2.805 27.707 1.00 94.62 184 PHE A N 1
ATOM 1546 C CA . PHE A 1 184 ? -18.488 -3.113 26.285 1.00 94.62 184 PHE A CA 1
ATOM 1547 C C . PHE A 1 184 ? -17.101 -2.923 25.668 1.00 94.62 184 PHE A C 1
ATOM 1549 O O . PHE A 1 184 ? -16.345 -2.045 26.085 1.00 94.62 184 PHE A O 1
ATOM 1556 N N . LEU A 1 185 ? -16.766 -3.713 24.651 1.00 94.62 185 LEU A N 1
ATOM 1557 C CA . LEU A 1 185 ? -15.513 -3.569 23.908 1.00 94.62 185 LEU A CA 1
ATOM 1558 C C . LEU A 1 185 ? -15.787 -2.944 22.548 1.00 94.62 185 LEU A C 1
ATOM 1560 O O . LEU A 1 185 ? -16.455 -3.558 21.718 1.00 94.62 185 LEU A O 1
ATOM 1564 N N . ILE A 1 186 ? -15.236 -1.759 22.312 1.00 95.31 186 ILE A N 1
ATOM 1565 C CA . ILE A 1 186 ? -15.205 -1.083 21.018 1.00 95.31 186 ILE A CA 1
ATOM 1566 C C . ILE A 1 186 ? -13.928 -1.525 20.307 1.00 95.31 186 ILE A C 1
ATOM 1568 O O . ILE A 1 186 ? -12.843 -1.053 20.634 1.00 95.31 186 ILE A O 1
ATOM 1572 N N . ASN A 1 187 ? -14.052 -2.424 19.335 1.00 94.94 187 ASN A N 1
ATOM 1573 C CA . ASN A 1 187 ? -12.954 -2.757 18.434 1.00 94.94 187 ASN A CA 1
ATOM 1574 C C . ASN A 1 187 ? -13.020 -1.856 17.207 1.00 94.94 187 ASN A C 1
ATOM 1576 O O . ASN A 1 187 ? -14.027 -1.882 16.494 1.00 94.94 187 ASN A O 1
ATOM 1580 N N . SER A 1 188 ? -11.969 -1.081 16.962 1.00 93.25 188 SER A N 1
ATOM 1581 C CA . SER A 1 188 ? -11.831 -0.215 15.788 1.00 93.25 188 SER A CA 1
ATOM 1582 C C . SER A 1 188 ? -10.745 -0.732 14.857 1.00 93.25 188 SER A C 1
ATOM 1584 O O . SER A 1 188 ? -9.771 -1.332 15.304 1.00 93.25 188 SER A O 1
ATOM 1586 N N . HIS A 1 189 ? -10.922 -0.496 13.561 1.00 92.62 189 HIS A N 1
ATOM 1587 C CA . HIS A 1 189 ? -9.892 -0.767 12.569 1.00 92.62 189 HIS A CA 1
ATOM 1588 C C . HIS A 1 189 ? -10.032 0.175 11.378 1.00 92.62 189 HIS A C 1
ATOM 1590 O O . HIS A 1 189 ? -11.150 0.381 10.877 1.00 92.62 189 HIS A O 1
ATOM 1596 N N . ALA A 1 190 ? -8.905 0.686 10.891 1.00 92.06 190 ALA A N 1
ATOM 1597 C CA . ALA A 1 190 ? -8.823 1.410 9.636 1.00 92.06 190 ALA A CA 1
ATOM 1598 C C . ALA A 1 190 ? -8.103 0.596 8.554 1.00 92.06 190 ALA A C 1
ATOM 1600 O O . ALA A 1 190 ? -7.095 -0.063 8.779 1.00 92.06 190 ALA A O 1
ATOM 1601 N N . SER A 1 191 ? -8.616 0.686 7.331 1.00 90.25 191 SER A N 1
ATOM 1602 C CA . SER A 1 191 ? -8.033 0.072 6.149 1.00 90.25 191 SER A CA 1
ATOM 1603 C C . SER A 1 191 ? -7.761 1.141 5.104 1.00 90.25 191 SER A C 1
ATOM 1605 O O . SER A 1 191 ? -8.671 1.808 4.604 1.00 90.25 191 SER A O 1
ATOM 1607 N N . LEU A 1 192 ? -6.488 1.294 4.756 1.00 86.69 192 LEU A N 1
ATOM 160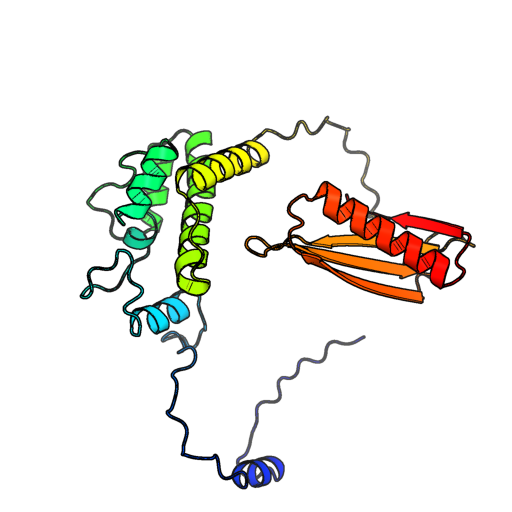8 C CA . LEU A 1 192 ? -6.070 2.085 3.612 1.00 86.69 192 LEU A CA 1
ATOM 1609 C C . LEU A 1 192 ? -5.742 1.125 2.478 1.00 86.69 192 LEU A C 1
ATOM 1611 O O . LEU A 1 192 ? -4.823 0.313 2.572 1.00 86.69 192 LEU A O 1
ATOM 1615 N N . VAL A 1 193 ? -6.503 1.221 1.392 1.00 75.88 193 VAL A N 1
ATOM 1616 C CA . VAL A 1 193 ? -6.211 0.466 0.177 1.00 75.88 193 VAL A CA 1
ATOM 1617 C C . VAL A 1 193 ? -5.305 1.317 -0.689 1.00 75.88 193 VAL A C 1
ATOM 1619 O O . VAL A 1 193 ? -5.664 2.430 -1.083 1.00 75.88 193 VAL A O 1
ATOM 1622 N N . PHE A 1 194 ? -4.133 0.776 -1.013 1.00 56.38 194 PHE A N 1
ATOM 1623 C CA . PHE A 1 194 ? -3.209 1.460 -1.898 1.00 56.38 194 PHE A CA 1
ATOM 1624 C C . PHE A 1 194 ? -3.901 1.865 -3.205 1.00 56.38 194 PHE A C 1
ATOM 1626 O O . PHE A 1 194 ? -4.536 1.051 -3.879 1.00 56.38 194 PHE A O 1
ATOM 1633 N N . GLY A 1 195 ? -3.742 3.133 -3.580 1.00 65.12 195 GLY A N 1
ATOM 1634 C CA . GLY A 1 195 ? -4.325 3.664 -4.799 1.00 65.12 195 GLY A CA 1
ATOM 1635 C C . GLY A 1 195 ? -5.819 3.963 -4.695 1.00 65.12 195 GLY A C 1
ATOM 1636 O O . GLY A 1 195 ? -6.398 4.307 -5.713 1.00 65.12 195 GLY A O 1
ATOM 1637 N N . GLN A 1 196 ? -6.470 3.899 -3.533 1.00 72.06 196 GLN A N 1
ATOM 1638 C CA . GLN A 1 196 ? -7.783 4.525 -3.335 1.00 72.06 196 GLN A CA 1
ATOM 1639 C C . GLN A 1 196 ? -7.621 5.912 -2.704 1.00 72.06 196 GLN A C 1
ATOM 1641 O O . GLN A 1 196 ? -6.718 6.145 -1.906 1.00 72.06 196 GLN A O 1
ATOM 1646 N N . ALA A 1 197 ? -8.480 6.857 -3.092 1.00 75.75 197 ALA A N 1
ATOM 1647 C CA . ALA A 1 197 ? -8.455 8.218 -2.564 1.00 75.75 197 ALA A CA 1
ATOM 1648 C C . ALA A 1 197 ? -9.228 8.290 -1.240 1.00 75.75 197 ALA A C 1
ATOM 1650 O O . ALA A 1 197 ? -10.263 8.949 -1.166 1.00 75.75 197 ALA A O 1
ATOM 1651 N N . GLY A 1 198 ? -8.754 7.576 -0.219 1.00 85.56 198 GLY A N 1
ATOM 1652 C CA . GLY A 1 198 ? -9.388 7.540 1.095 1.00 85.56 198 GLY A CA 1
ATOM 1653 C C . GLY A 1 198 ? -9.148 6.247 1.862 1.00 85.56 198 GLY A C 1
ATOM 1654 O O . GLY A 1 198 ? -8.454 5.344 1.391 1.00 85.56 198 GLY A O 1
ATOM 1655 N N . CYS A 1 199 ? -9.773 6.157 3.030 1.00 91.94 199 CYS A N 1
ATOM 1656 C CA . CYS A 1 199 ? -9.687 5.005 3.916 1.00 91.94 199 CYS A CA 1
ATOM 1657 C C . CYS A 1 199 ? -11.079 4.452 4.244 1.00 91.94 199 CYS A C 1
ATOM 1659 O O . CYS A 1 199 ? -12.059 5.191 4.363 1.00 91.94 199 CYS A O 1
ATOM 1661 N N . GLY A 1 200 ? -11.167 3.133 4.387 1.00 94.12 200 GLY A N 1
ATOM 1662 C CA . GLY A 1 200 ? -12.287 2.489 5.057 1.00 94.12 200 GLY A CA 1
ATOM 1663 C C . GLY A 1 200 ? -12.026 2.473 6.557 1.00 94.12 200 GLY A C 1
ATOM 1664 O O . GLY A 1 200 ? -10.924 2.156 6.985 1.00 94.12 200 GLY A O 1
ATOM 1665 N N . ILE A 1 201 ? -13.033 2.782 7.360 1.00 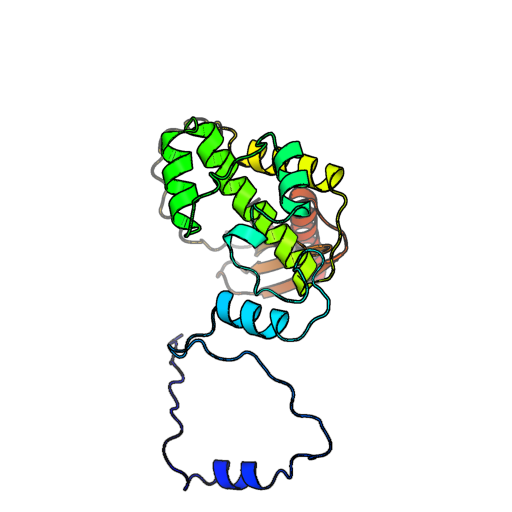95.25 201 ILE A N 1
ATOM 1666 C CA . ILE A 1 201 ? -12.986 2.623 8.812 1.00 95.25 201 ILE A CA 1
ATOM 1667 C C . ILE A 1 201 ? -14.121 1.713 9.256 1.00 95.25 201 ILE A C 1
ATOM 1669 O O . ILE A 1 201 ? -15.201 1.686 8.657 1.00 95.25 201 ILE A O 1
ATOM 1673 N N . SER A 1 202 ? -13.875 0.946 10.307 1.00 94.81 202 SER A N 1
ATOM 1674 C CA . SER A 1 202 ? -14.824 -0.025 10.831 1.00 94.81 202 SER A CA 1
ATOM 1675 C C . SER A 1 202 ? -14.767 -0.084 12.346 1.00 94.81 202 SER A C 1
ATOM 1677 O O . SER A 1 202 ? -13.714 0.112 12.950 1.00 94.81 202 SER A O 1
ATOM 1679 N N . VAL A 1 203 ? -15.925 -0.339 12.946 1.00 96.31 203 VAL A N 1
ATOM 1680 C CA . VAL A 1 203 ? -16.096 -0.505 14.382 1.00 96.31 203 VAL A CA 1
ATOM 1681 C C . VAL A 1 203 ? -17.044 -1.659 14.657 1.00 96.31 203 VAL A C 1
ATOM 1683 O O . VAL A 1 203 ? -18.084 -1.790 14.008 1.00 96.31 203 VAL A O 1
ATOM 1686 N N . VAL A 1 204 ? -16.713 -2.442 15.676 1.00 95.81 204 VAL A N 1
ATOM 1687 C CA . VAL A 1 204 ? -17.567 -3.468 16.267 1.00 95.81 204 VAL A CA 1
ATOM 1688 C C . VAL A 1 204 ? -17.608 -3.267 17.779 1.00 95.81 204 VAL A C 1
ATOM 1690 O O . VAL A 1 204 ? -16.567 -3.295 18.428 1.00 95.81 204 VAL A O 1
ATOM 1693 N N . ILE A 1 205 ? -18.803 -3.114 18.346 1.00 95.44 205 ILE A N 1
ATOM 1694 C CA . ILE A 1 205 ? -19.033 -3.073 19.790 1.00 95.44 205 ILE A CA 1
ATOM 1695 C C . ILE A 1 205 ? -19.592 -4.420 20.249 1.00 95.44 205 ILE A C 1
ATOM 1697 O O . ILE A 1 205 ? -20.578 -4.911 19.688 1.00 95.44 205 ILE A O 1
ATOM 1701 N N . ARG A 1 206 ? -18.961 -5.014 21.264 1.00 94.50 206 ARG A N 1
ATOM 1702 C CA . ARG A 1 206 ? -19.373 -6.287 21.874 1.00 94.50 206 ARG A CA 1
ATOM 1703 C C . ARG A 1 206 ? -19.717 -6.129 23.348 1.00 94.50 206 ARG A C 1
ATOM 1705 O O . ARG A 1 206 ? -19.147 -5.267 24.012 1.00 94.50 206 ARG A O 1
ATOM 1712 N N . ASP A 1 207 ? -20.633 -6.959 23.832 1.00 93.88 207 ASP A N 1
ATOM 1713 C CA . ASP A 1 207 ? -21.019 -7.038 25.245 1.00 93.88 207 ASP A CA 1
ATOM 1714 C C . ASP A 1 207 ? -20.007 -7.872 26.077 1.00 93.88 207 ASP A C 1
ATOM 1716 O O . ASP A 1 207 ? -19.082 -8.463 25.503 1.00 93.88 207 ASP A O 1
ATOM 1720 N N . PRO A 1 208 ? -20.171 -7.962 27.414 1.00 93.75 208 PRO A N 1
ATOM 1721 C CA . PRO A 1 208 ? -19.338 -8.810 28.278 1.00 93.75 208 PRO A CA 1
ATOM 1722 C C . PRO A 1 208 ? -19.359 -10.310 27.951 1.00 93.75 208 PRO A C 1
ATOM 1724 O O . PRO A 1 208 ? -18.442 -11.031 28.329 1.00 93.75 208 PRO A O 1
ATOM 1727 N N . ASN A 1 209 ? -20.372 -10.801 27.233 1.00 90.88 209 ASN A N 1
ATOM 1728 C CA . ASN A 1 209 ? -20.426 -12.192 26.770 1.00 90.88 209 ASN A CA 1
ATOM 1729 C C . ASN A 1 209 ? -19.682 -12.383 25.436 1.00 90.88 209 ASN A C 1
ATOM 1731 O O . ASN A 1 209 ? -19.628 -13.486 24.892 1.00 90.88 209 ASN A O 1
ATOM 1735 N N . GLY A 1 210 ? -19.140 -11.300 24.873 1.00 87.94 210 GLY A N 1
ATOM 1736 C CA . GLY A 1 210 ? -18.505 -11.255 23.564 1.00 87.94 210 GLY A CA 1
ATOM 1737 C C . GLY A 1 210 ? -19.468 -11.240 22.379 1.00 87.94 210 GLY A C 1
ATOM 1738 O O . GLY A 1 210 ? -19.027 -11.317 21.223 1.00 87.94 210 GLY A O 1
ATOM 1739 N N . SER A 1 211 ? -20.765 -11.096 22.637 1.00 90.75 211 SER A N 1
ATOM 1740 C CA . SER A 1 211 ? -21.797 -10.997 21.610 1.00 90.75 211 SER A CA 1
ATOM 1741 C C . SER A 1 211 ? -21.705 -9.660 20.888 1.00 90.75 211 SER A C 1
ATOM 1743 O O . SER A 1 211 ? -21.420 -8.624 21.485 1.00 90.75 211 SER A O 1
ATOM 1745 N N . LEU A 1 212 ? -21.943 -9.678 19.577 1.00 93.31 212 LEU A N 1
ATOM 1746 C CA . LEU A 1 212 ? -22.021 -8.465 18.770 1.00 93.31 212 LEU A CA 1
ATOM 1747 C C . LEU A 1 212 ? -23.264 -7.658 19.166 1.00 93.31 212 LEU A C 1
ATOM 1749 O O . LEU A 1 212 ? -24.374 -8.173 19.083 1.00 93.31 212 LEU A O 1
ATOM 1753 N N . VAL A 1 213 ? -23.069 -6.391 19.530 1.00 93.81 213 VAL A N 1
ATOM 1754 C CA . VAL A 1 213 ? -24.152 -5.462 19.893 1.00 93.81 213 VAL A CA 1
ATOM 1755 C C . VAL A 1 213 ? -24.448 -4.536 18.725 1.00 93.81 213 VAL A C 1
ATOM 1757 O O . VAL A 1 213 ? -25.578 -4.449 18.254 1.00 93.81 213 VAL A O 1
ATOM 1760 N N . VAL A 1 214 ? -23.411 -3.866 18.221 1.00 94.75 214 VAL A N 1
ATOM 1761 C CA . VAL A 1 214 ? -23.524 -2.970 17.072 1.00 94.75 214 VAL A CA 1
ATOM 1762 C C . VAL A 1 214 ? -22.224 -2.955 16.279 1.00 94.75 214 VAL A C 1
ATOM 1764 O O . VAL A 1 214 ? -21.135 -3.049 16.840 1.00 94.75 214 VAL A O 1
ATOM 1767 N N . ALA A 1 215 ? -22.331 -2.821 14.961 1.00 95.25 215 ALA A N 1
ATOM 1768 C CA . ALA A 1 215 ? -21.202 -2.580 14.077 1.00 95.25 215 ALA A CA 1
ATOM 1769 C C . ALA A 1 215 ? -21.492 -1.396 13.156 1.00 95.25 215 ALA A C 1
ATOM 1771 O O . ALA A 1 215 ? -22.646 -1.120 12.816 1.00 95.25 215 ALA A O 1
ATOM 1772 N N . LYS A 1 216 ? -20.436 -0.706 12.733 1.00 95.56 216 LYS A N 1
ATOM 1773 C CA . LYS A 1 216 ? -20.529 0.358 11.737 1.00 95.56 216 LYS A CA 1
ATOM 1774 C C . LYS A 1 216 ? -19.278 0.385 10.878 1.00 95.56 216 LYS A C 1
ATOM 1776 O O . LYS A 1 216 ? -18.172 0.221 11.378 1.00 95.56 216 LYS A O 1
ATOM 1781 N N . THR A 1 217 ? -19.461 0.647 9.594 1.00 95.12 217 THR A N 1
ATOM 1782 C CA . THR A 1 217 ? -18.379 0.955 8.662 1.00 95.12 217 THR A CA 1
ATOM 1783 C C . THR A 1 217 ? -18.626 2.320 8.031 1.00 95.12 217 THR A C 1
ATOM 1785 O O . THR A 1 217 ? -19.767 2.784 7.945 1.00 95.12 217 THR A O 1
ATOM 1788 N N . ALA A 1 218 ? -17.555 2.997 7.635 1.00 92.75 218 ALA A N 1
ATOM 1789 C CA . ALA A 1 218 ? -17.621 4.245 6.888 1.00 92.75 218 ALA A CA 1
ATOM 1790 C C . ALA A 1 218 ? -16.412 4.368 5.957 1.00 92.75 218 ALA A C 1
ATOM 1792 O O . ALA A 1 218 ? -15.399 3.699 6.145 1.00 92.75 218 ALA A O 1
ATOM 1793 N N . TYR A 1 219 ? -16.527 5.232 4.953 1.00 93.31 219 TYR A N 1
ATOM 1794 C CA . TYR A 1 219 ? -15.427 5.586 4.065 1.00 93.31 219 TYR A CA 1
ATOM 1795 C C . TYR A 1 219 ? -15.112 7.070 4.228 1.00 93.31 219 TYR A C 1
ATOM 1797 O O . TYR A 1 219 ? -16.023 7.897 4.154 1.00 93.31 219 TYR A O 1
ATOM 1805 N N . ILE A 1 220 ? -13.842 7.401 4.448 1.00 88.75 220 ILE A N 1
ATOM 1806 C CA . ILE A 1 220 ? -13.367 8.783 4.528 1.00 88.75 220 ILE A CA 1
ATOM 1807 C C . ILE A 1 220 ? -12.584 9.080 3.247 1.00 88.75 220 ILE A C 1
ATOM 1809 O O . ILE A 1 220 ? -11.473 8.563 3.082 1.00 88.75 220 ILE A O 1
ATOM 1813 N N . PRO A 1 221 ? -13.129 9.902 2.332 1.00 85.12 221 PRO A N 1
ATOM 1814 C CA . PRO A 1 221 ? -12.407 10.291 1.131 1.00 85.12 221 PRO A CA 1
ATOM 1815 C C . PRO A 1 221 ? -11.179 11.135 1.493 1.00 85.12 221 PRO A C 1
ATOM 1817 O O . PRO A 1 221 ? -11.175 11.865 2.481 1.00 85.12 221 PRO A O 1
ATOM 1820 N N . ALA A 1 222 ? -10.137 11.035 0.674 1.00 80.50 222 ALA A N 1
ATOM 1821 C CA . ALA A 1 222 ? -8.886 11.786 0.784 1.00 80.50 222 ALA A CA 1
ATOM 1822 C C . ALA A 1 222 ? -8.126 11.650 2.126 1.00 80.50 222 ALA A C 1
ATOM 1824 O O . ALA A 1 222 ? -7.242 12.452 2.419 1.00 80.50 222 ALA A O 1
ATOM 1825 N N . CYS A 1 223 ? -8.416 10.626 2.934 1.00 78.38 223 CYS A N 1
ATOM 1826 C CA . CYS A 1 223 ? -7.610 10.281 4.104 1.00 78.38 223 CYS A CA 1
ATOM 1827 C C . CYS A 1 223 ? -6.470 9.329 3.711 1.00 78.38 223 CYS A C 1
ATOM 1829 O O . CYS A 1 223 ? -6.712 8.178 3.351 1.00 78.38 223 CYS A O 1
ATOM 1831 N N . PHE A 1 224 ? -5.231 9.823 3.784 1.00 77.81 224 PHE A N 1
ATOM 1832 C CA . PHE A 1 224 ? -4.022 9.075 3.408 1.00 77.81 224 PHE A CA 1
ATOM 1833 C C . PHE A 1 224 ? -3.099 8.753 4.592 1.00 77.81 224 PHE A C 1
ATOM 1835 O O . PHE A 1 224 ? -2.108 8.050 4.425 1.00 77.81 224 PHE A O 1
ATOM 1842 N N . SER A 1 225 ? -3.409 9.265 5.785 1.00 83.50 225 SER A N 1
ATOM 1843 C CA . SER A 1 225 ? -2.634 9.005 6.998 1.00 83.50 225 SER A CA 1
ATOM 1844 C C . SER A 1 225 ? -3.254 7.850 7.773 1.00 83.50 225 SER A C 1
ATOM 1846 O O . SER A 1 225 ? -4.416 7.929 8.170 1.00 83.50 225 SER A O 1
ATOM 1848 N N . VAL A 1 226 ? -2.461 6.802 8.015 1.00 85.19 226 VAL A N 1
ATOM 1849 C CA . VAL A 1 226 ? -2.849 5.652 8.849 1.00 85.19 226 VAL A CA 1
ATOM 1850 C C . VAL A 1 226 ? -3.284 6.128 10.234 1.00 85.19 226 VAL A C 1
ATOM 1852 O O . VAL A 1 226 ? -4.365 5.776 10.689 1.00 85.19 226 VAL A O 1
ATOM 1855 N N . LEU A 1 227 ? -2.504 7.018 10.853 1.00 87.06 227 LEU A N 1
ATOM 1856 C CA . LEU A 1 227 ? -2.802 7.562 12.178 1.00 87.06 227 LEU A CA 1
ATOM 1857 C C . LEU A 1 227 ? -4.148 8.303 12.217 1.00 87.06 227 LEU A C 1
ATOM 1859 O O . LEU A 1 227 ? -4.935 8.105 13.139 1.00 87.06 227 LEU A O 1
ATOM 1863 N N . LEU A 1 228 ? -4.434 9.141 11.212 1.00 86.94 228 LEU A N 1
ATOM 1864 C CA . LEU A 1 228 ? -5.716 9.854 11.142 1.00 86.94 228 LEU A CA 1
ATOM 1865 C C . LEU A 1 228 ? -6.884 8.899 10.891 1.00 86.94 228 LEU A C 1
ATOM 1867 O O . LEU A 1 228 ? -7.964 9.106 11.442 1.00 86.94 228 LEU A O 1
ATOM 1871 N N . ALA A 1 229 ? -6.680 7.866 10.075 1.00 89.56 229 ALA A N 1
ATOM 1872 C CA . ALA A 1 229 ? -7.704 6.873 9.791 1.00 89.56 229 ALA A CA 1
ATOM 1873 C C . ALA A 1 229 ? -8.053 6.053 11.043 1.00 89.56 229 ALA A C 1
ATOM 1875 O O . ALA A 1 229 ? -9.233 5.864 11.334 1.00 89.56 229 ALA A O 1
ATOM 1876 N N . GLU A 1 230 ? -7.051 5.636 11.820 1.00 91.62 230 GLU A N 1
ATOM 1877 C CA . GLU A 1 230 ? -7.260 4.916 13.080 1.00 91.62 230 GLU A CA 1
ATOM 1878 C C . GLU A 1 230 ? -7.916 5.804 14.143 1.00 91.62 230 GLU A C 1
ATOM 1880 O O . GLU A 1 230 ? -8.908 5.412 14.760 1.00 91.62 230 GLU A O 1
ATOM 1885 N N . ALA A 1 231 ? -7.462 7.054 14.289 1.00 93.06 231 ALA A N 1
ATOM 1886 C CA . ALA A 1 231 ? -8.112 8.021 15.176 1.00 93.06 231 ALA A CA 1
ATOM 1887 C C . ALA A 1 231 ? -9.584 8.257 14.786 1.00 93.06 231 ALA A C 1
ATOM 1889 O O . ALA A 1 231 ? -10.461 8.335 15.651 1.00 93.06 231 ALA A O 1
ATOM 1890 N N . ALA A 1 232 ? -9.880 8.317 13.485 1.00 92.94 232 ALA A N 1
ATOM 1891 C CA . ALA A 1 232 ? -11.244 8.442 12.989 1.00 92.94 232 ALA A CA 1
ATOM 1892 C C . ALA A 1 232 ? -12.085 7.177 13.234 1.00 92.94 232 ALA A C 1
ATOM 1894 O O . ALA A 1 232 ? -13.275 7.291 13.537 1.00 92.94 232 ALA A O 1
ATOM 1895 N N . ALA A 1 233 ? -11.489 5.983 13.154 1.00 94.88 233 ALA A N 1
ATOM 1896 C CA . ALA A 1 233 ? -12.155 4.727 13.498 1.00 94.88 233 ALA A CA 1
ATOM 1897 C C . ALA A 1 233 ? -12.510 4.667 14.996 1.00 94.88 233 ALA A C 1
ATOM 1899 O O . ALA A 1 233 ? -13.637 4.308 15.345 1.00 94.88 233 ALA A O 1
ATOM 1900 N N . ILE A 1 234 ? -11.605 5.103 15.879 1.00 95.31 234 ILE A N 1
ATOM 1901 C CA . ILE A 1 234 ? -11.871 5.217 17.323 1.00 95.31 234 ILE A CA 1
ATOM 1902 C C . ILE A 1 234 ? -13.000 6.221 17.584 1.00 95.31 234 ILE A C 1
ATOM 1904 O O . ILE A 1 234 ? -13.960 5.906 18.292 1.00 95.31 234 ILE A O 1
ATOM 1908 N N . LEU A 1 235 ? -12.934 7.409 16.969 1.00 95.44 235 LEU A N 1
ATOM 1909 C CA . LEU A 1 235 ? -13.968 8.439 17.107 1.00 95.44 235 LEU A CA 1
ATOM 1910 C C . LEU A 1 235 ? -15.342 7.927 16.657 1.00 95.44 235 LEU A C 1
ATOM 1912 O O . LEU A 1 235 ? -16.339 8.133 17.354 1.00 95.44 235 LEU A O 1
ATOM 1916 N N . LEU A 1 236 ? -15.394 7.218 15.524 1.00 95.75 236 LEU A N 1
ATOM 1917 C CA . LEU A 1 236 ? -16.612 6.578 15.033 1.00 95.75 236 LEU A CA 1
ATOM 1918 C C . LEU A 1 236 ? -17.193 5.617 16.076 1.00 95.75 236 LEU A C 1
ATOM 1920 O O . LEU A 1 236 ? -18.414 5.550 16.234 1.00 95.75 236 LEU A O 1
ATOM 1924 N N . GLY A 1 237 ? -16.333 4.893 16.793 1.00 95.50 237 GLY A N 1
ATOM 1925 C CA . GLY A 1 237 ? -16.754 3.931 17.801 1.00 95.50 237 GLY A CA 1
ATOM 1926 C C . GLY A 1 237 ? -17.279 4.572 19.073 1.00 95.50 237 GLY A C 1
ATOM 1927 O O . GLY A 1 237 ? -18.328 4.156 19.564 1.00 95.50 237 GLY A O 1
ATOM 1928 N N . VAL A 1 238 ? -16.640 5.640 19.545 1.00 95.75 238 VAL A N 1
ATOM 1929 C CA . VAL A 1 238 ? -17.138 6.428 20.684 1.00 95.75 238 VAL A CA 1
ATOM 1930 C C . VAL A 1 238 ? -18.495 7.056 20.358 1.00 95.75 238 VAL A C 1
ATOM 1932 O O . VAL A 1 238 ? -19.436 6.948 21.143 1.00 95.75 238 VAL A O 1
ATOM 1935 N N . GLN A 1 239 ? -18.648 7.644 19.168 1.00 96.44 239 GLN A N 1
ATOM 1936 C CA . GLN A 1 239 ? -19.933 8.194 18.722 1.00 96.44 239 GLN A CA 1
ATOM 1937 C C . GLN A 1 239 ? -21.024 7.121 18.637 1.00 96.44 239 GLN A C 1
ATOM 1939 O O . GLN A 1 239 ? -22.183 7.375 18.977 1.00 96.44 239 GLN A O 1
ATOM 1944 N N . LEU A 1 240 ? -20.664 5.920 18.181 1.00 95.38 240 LEU A N 1
ATOM 1945 C CA . LEU A 1 240 ? -21.583 4.791 18.112 1.00 95.38 240 LEU A CA 1
ATOM 1946 C C . LEU A 1 240 ? -22.007 4.331 19.512 1.00 95.38 240 LEU A C 1
ATOM 1948 O O . LEU A 1 240 ? -23.196 4.114 19.724 1.00 95.38 240 LEU A O 1
ATOM 1952 N N . ALA A 1 241 ? -21.080 4.262 20.469 1.00 95.50 241 ALA A N 1
ATOM 1953 C CA . ALA A 1 241 ? -21.380 3.931 21.861 1.00 95.50 241 ALA A CA 1
ATOM 1954 C C . ALA A 1 241 ? -22.350 4.942 22.495 1.00 95.50 241 ALA A C 1
ATOM 1956 O O . ALA A 1 241 ? -23.371 4.540 23.051 1.00 95.50 241 ALA A O 1
ATOM 1957 N N . ILE A 1 242 ? -22.101 6.247 22.316 1.00 95.25 242 ILE A N 1
ATOM 1958 C CA . ILE A 1 242 ? -22.990 7.317 22.805 1.00 95.25 242 ILE A CA 1
ATOM 1959 C C . ILE A 1 242 ? -24.396 7.169 22.212 1.00 95.25 242 ILE A C 1
ATOM 1961 O O . ILE A 1 242 ? -25.389 7.225 22.937 1.00 95.25 242 ILE A O 1
ATOM 1965 N N . ARG A 1 243 ? -24.494 6.933 20.897 1.00 96.06 243 ARG A N 1
ATOM 1966 C CA . ARG A 1 243 ? -25.783 6.778 20.202 1.00 96.06 243 ARG A CA 1
ATOM 1967 C C . ARG A 1 243 ? -26.589 5.572 20.694 1.00 96.06 243 ARG A C 1
ATOM 1969 O O . ARG A 1 243 ? -27.811 5.595 20.605 1.00 96.06 243 ARG A O 1
ATOM 1976 N N . TRP A 1 244 ? -25.910 4.539 21.181 1.00 93.94 244 TRP A N 1
ATOM 1977 C CA . TRP A 1 244 ? -26.517 3.328 21.734 1.00 93.94 244 TRP A CA 1
ATOM 1978 C C . TRP A 1 244 ? -26.643 3.364 23.262 1.00 93.94 244 TRP A C 1
ATOM 1980 O O . TRP A 1 244 ? -26.936 2.339 23.871 1.00 93.94 244 TRP A O 1
ATOM 1990 N N . SER A 1 245 ? -26.430 4.530 23.882 1.00 95.00 245 SER A N 1
ATOM 1991 C CA . SER A 1 245 ? -26.502 4.716 25.337 1.00 95.00 245 SER A CA 1
ATOM 1992 C C . SER A 1 245 ? -25.578 3.771 26.119 1.00 95.00 245 SER A C 1
ATOM 1994 O O . SER A 1 245 ? -25.891 3.357 27.233 1.00 95.00 245 SER A O 1
ATOM 1996 N N . ILE A 1 246 ? -24.420 3.442 25.540 1.00 93.31 246 ILE A N 1
ATOM 1997 C CA . ILE A 1 246 ? -23.382 2.632 26.177 1.00 93.31 246 ILE A CA 1
ATOM 1998 C C . ILE A 1 246 ? -22.471 3.562 26.979 1.00 93.31 246 ILE A C 1
ATOM 2000 O O . ILE A 1 246 ? -21.772 4.400 26.412 1.00 93.31 246 ILE A O 1
ATOM 2004 N N . SER A 1 247 ? -22.481 3.410 28.302 1.00 86.44 247 SER A N 1
ATOM 2005 C CA . SER A 1 247 ? -21.746 4.266 29.243 1.00 86.44 247 SER A CA 1
ATOM 2006 C C . SER A 1 247 ? -20.386 3.703 29.662 1.00 86.44 247 SER A C 1
ATOM 2008 O O . SER A 1 247 ? -19.438 4.464 29.830 1.00 86.44 247 SER A O 1
ATOM 2010 N N . ASN A 1 248 ? -20.264 2.378 29.781 1.00 91.81 248 ASN A N 1
ATOM 2011 C CA . ASN A 1 248 ? -19.030 1.707 30.189 1.00 91.81 248 ASN A CA 1
ATOM 2012 C C . ASN A 1 248 ? -18.425 0.966 28.998 1.00 91.81 248 ASN A C 1
ATOM 2014 O O . ASN A 1 248 ? -18.837 -0.150 28.678 1.00 91.81 248 ASN A O 1
ATOM 2018 N N . ALA A 1 249 ? -17.453 1.584 28.331 1.00 91.00 249 ALA A N 1
ATOM 2019 C CA . ALA A 1 249 ? -16.792 0.997 27.174 1.00 91.00 249 ALA A CA 1
ATOM 2020 C C . ALA A 1 249 ? -15.266 1.086 27.274 1.00 91.00 249 ALA A C 1
ATOM 2022 O O . ALA A 1 249 ? -14.718 2.069 27.767 1.00 91.00 249 ALA A O 1
ATOM 2023 N N . GLN A 1 250 ? -14.590 0.056 26.776 1.00 92.12 250 GLN A N 1
ATOM 2024 C CA . GLN A 1 250 ? -13.148 0.027 26.547 1.00 92.12 250 GLN A CA 1
ATOM 2025 C C . GLN A 1 250 ? -12.892 0.016 25.044 1.00 92.12 250 GLN A C 1
ATOM 2027 O O . GLN A 1 250 ? -13.650 -0.593 24.289 1.00 92.12 250 GLN A O 1
ATOM 2032 N N . VAL A 1 251 ? -11.826 0.679 24.604 1.00 88.44 251 VAL A N 1
ATOM 2033 C CA . VAL A 1 251 ? -11.410 0.674 23.198 1.00 88.44 251 VAL A CA 1
ATOM 2034 C C . VAL A 1 251 ? -10.266 -0.319 23.033 1.00 88.44 251 VAL A C 1
ATOM 2036 O O . VAL A 1 251 ? -9.224 -0.172 23.666 1.00 88.44 251 VAL A O 1
ATOM 2039 N N . GLY A 1 252 ? -10.468 -1.322 22.182 1.00 81.62 252 GLY A N 1
ATOM 2040 C CA . GLY A 1 252 ? -9.423 -2.218 21.700 1.00 81.62 252 GLY A CA 1
ATOM 2041 C C . GLY A 1 252 ? -9.067 -1.843 20.267 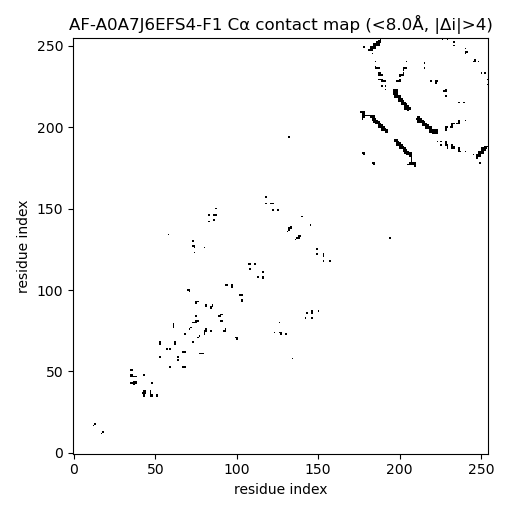1.00 81.62 252 GLY A C 1
ATOM 2042 O O . GLY A 1 252 ? -9.809 -2.174 19.346 1.00 81.62 252 GLY A O 1
ATOM 2043 N N . SER A 1 253 ? -7.952 -1.141 20.072 1.00 73.06 253 SER A N 1
ATOM 2044 C CA . SER A 1 253 ? -7.402 -0.867 18.738 1.00 73.06 253 SER A CA 1
ATOM 2045 C C . SER A 1 253 ? -6.086 -1.617 18.570 1.00 73.06 253 SER A C 1
ATOM 2047 O O . SER A 1 253 ? -5.344 -1.781 19.537 1.00 73.06 253 SER A O 1
ATOM 2049 N N . ASN A 1 254 ? -5.803 -2.078 17.354 1.00 65.50 254 ASN A N 1
ATOM 2050 C CA . ASN A 1 254 ? -4.535 -2.717 16.992 1.00 65.50 254 ASN A CA 1
ATOM 2051 C C . ASN A 1 254 ? -3.509 -1.730 16.404 1.00 65.50 254 ASN A C 1
ATOM 2053 O O . ASN A 1 254 ? -2.543 -2.167 15.779 1.00 65.50 254 ASN A O 1
ATOM 2057 N N . SER A 1 255 ? -3.770 -0.429 16.559 1.00 54.12 255 SER A N 1
ATOM 2058 C CA . SER A 1 255 ? -2.907 0.679 16.136 1.00 54.12 255 SER A CA 1
ATOM 2059 C C . SER A 1 255 ? -1.741 0.903 17.088 1.00 54.12 255 SER A C 1
ATOM 2061 O O . SER A 1 255 ? -1.937 0.705 18.309 1.00 54.12 255 SER A O 1
#

Mean predicted aligned error: 19.22 Å

Organism: Cannabis sativa (NCBI:txid3483)

Solvent-accessible surface area (backbone atoms only — not comparable to full-atom values): 15742 Å² total; per-residue (Å²): 135,85,86,77,80,86,80,75,76,89,79,63,97,79,43,68,71,59,61,59,57,70,68,58,77,72,77,82,89,57,81,88,72,91,68,81,55,60,35,99,83,72,42,87,41,73,68,30,50,50,58,57,51,70,73,71,49,95,81,42,96,73,48,58,98,86,54,86,83,48,70,51,39,72,60,55,66,29,70,70,37,38,56,51,32,44,73,71,73,48,67,85,79,70,70,94,81,71,87,48,65,69,56,52,54,57,53,39,60,78,73,40,58,72,67,57,40,53,51,48,54,56,49,52,52,49,53,44,52,53,51,47,38,30,75,77,66,70,49,83,73,59,70,67,66,51,48,53,52,52,51,54,53,50,48,67,71,64,47,78,73,80,67,70,80,70,69,88,63,80,74,69,85,79,66,89,72,58,39,59,84,84,25,27,31,32,37,32,45,51,45,72,52,89,93,52,71,19,25,41,27,30,25,40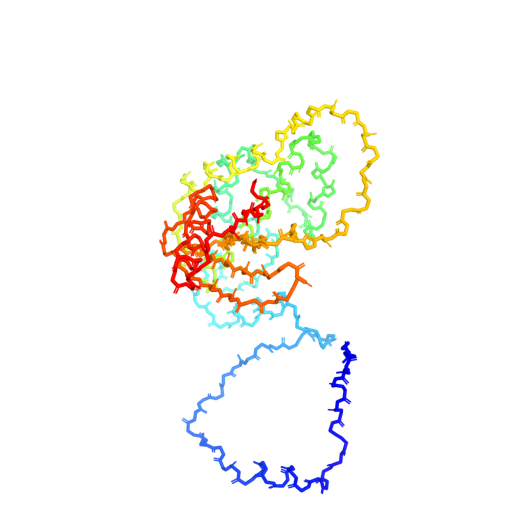,32,22,37,45,86,54,46,82,74,51,72,52,74,51,75,43,72,73,43,85,48,67,70,60,37,39,54,49,10,45,52,54,36,55,54,49,32,56,75,68,72,53,83,47,68,46,80,51,62,91,122

Sequence (255 aa):
MKILGSQEAFHSPSDVRFKSLLRIKPSMNRSDWITWSLSPNGIYSVASNYKLRFRNSDIAECSNKYKEEDIIHALWLCPKAQTVWKHLGFPKIIPRNIKKAADVFWWLYDHLLKEDFIKFMGLTWLVWQRRNSFVFQHKIIDDKIWTSWALDLIALHLEPHQQTLKNPTIQPNLSWQPPPQNFFLINSHASLVFGQAGCGISVVIRDPNGSLVVAKTAYIPACFSVLLAEAAAILLGVQLAIRWSISNAQVGSNS